Protein AF-A0A7C5K1G7-F1 (afdb_monomer_lite)

pLDDT: mean 82.49, std 16.45, range [36.28, 97.75]

Secondary structure (DSSP, 8-state):
-HHHHHHHHHHHHHHHTT--------SS--B-TT--BGGGT-EEEGGGTEEE-TTTS---SS--------PPPHHHHHHHHTTPEEEEEE-TTS-EEEEEE-TTS-EEEHHHHHTTSS-TTTTB-SSGGGEEEPSSSS---EEEGGGGGG----S-------TTS--SGGGEEEETTEEEETTTT-------S--

Structure (mmCIF, N/CA/C/O backbone):
data_AF-A0A7C5K1G7-F1
#
_entry.id   AF-A0A7C5K1G7-F1
#
loop_
_atom_site.group_PDB
_atom_site.id
_atom_site.type_symbol
_atom_site.label_atom_id
_atom_site.label_alt_id
_atom_site.label_comp_id
_atom_site.label_asym_id
_atom_site.label_entity_id
_atom_site.label_seq_id
_atom_site.pdbx_PDB_ins_code
_atom_site.Cartn_x
_atom_site.Cartn_y
_atom_site.Cartn_z
_atom_site.occupancy
_atom_site.B_iso_or_equiv
_atom_site.auth_seq_id
_atom_site.auth_comp_id
_atom_site.auth_asym_id
_atom_site.auth_atom_id
_atom_site.pdbx_PDB_model_num
ATOM 1 N N . MET A 1 1 ? 53.932 -70.025 -23.526 1.00 54.66 1 MET A N 1
ATOM 2 C CA . MET A 1 1 ? 53.389 -68.981 -24.437 1.00 54.66 1 MET A CA 1
ATOM 3 C C . MET A 1 1 ? 52.099 -68.294 -23.957 1.00 54.66 1 MET A C 1
ATOM 5 O O . MET A 1 1 ? 51.861 -67.172 -24.381 1.00 54.66 1 MET A O 1
ATOM 9 N N . ARG A 1 2 ? 51.263 -68.898 -23.088 1.00 58.00 2 ARG A N 1
ATOM 10 C CA . ARG A 1 2 ? 50.035 -68.245 -22.568 1.00 58.00 2 ARG A CA 1
ATOM 11 C C . ARG A 1 2 ? 50.294 -67.155 -21.508 1.00 58.00 2 ARG A C 1
ATOM 13 O O . ARG A 1 2 ? 49.617 -66.138 -21.531 1.00 58.00 2 ARG A O 1
ATOM 20 N N . MET A 1 3 ? 51.3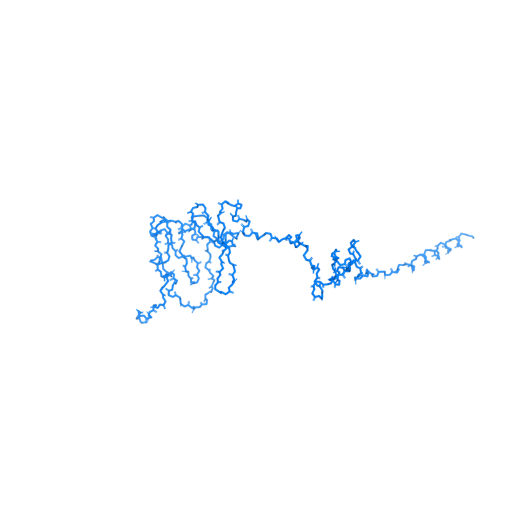26 -67.308 -20.672 1.00 57.72 3 MET A N 1
ATOM 21 C CA . MET A 1 3 ? 51.689 -66.328 -19.628 1.00 57.72 3 MET A CA 1
ATOM 22 C C . MET A 1 3 ? 52.230 -64.993 -20.188 1.00 57.72 3 MET A C 1
ATOM 24 O O . MET A 1 3 ? 51.926 -63.934 -19.656 1.00 57.72 3 MET A O 1
ATOM 28 N N . MET A 1 4 ? 52.967 -65.018 -21.309 1.00 59.84 4 MET A N 1
ATOM 29 C CA . MET A 1 4 ? 53.523 -63.808 -21.948 1.00 59.84 4 MET A CA 1
ATOM 30 C C . MET A 1 4 ? 52.441 -62.910 -22.565 1.00 59.84 4 MET A C 1
ATOM 32 O O . MET A 1 4 ? 52.570 -61.693 -22.536 1.00 59.84 4 MET A O 1
ATOM 36 N N . LYS A 1 5 ? 51.352 -63.499 -23.084 1.00 57.06 5 LYS A N 1
ATOM 37 C CA . LYS A 1 5 ? 50.211 -62.752 -23.643 1.00 57.06 5 LYS A CA 1
ATOM 38 C C . LYS A 1 5 ? 49.401 -62.039 -22.557 1.00 57.06 5 LYS A C 1
ATOM 40 O O . LYS A 1 5 ? 48.935 -60.934 -22.797 1.00 57.06 5 LYS A O 1
ATOM 45 N N . ALA A 1 6 ? 49.287 -62.639 -21.369 1.00 59.41 6 ALA A N 1
ATOM 46 C CA . ALA A 1 6 ? 48.657 -62.003 -20.213 1.00 59.41 6 ALA A CA 1
ATOM 47 C C . ALA A 1 6 ? 49.504 -60.837 -19.677 1.00 59.41 6 ALA A C 1
ATOM 49 O O . ALA A 1 6 ? 48.961 -59.783 -19.368 1.00 59.41 6 ALA A O 1
ATOM 50 N N . TYR A 1 7 ? 50.833 -60.987 -19.652 1.00 63.34 7 TYR A N 1
ATOM 51 C CA . TYR A 1 7 ? 51.743 -59.914 -19.244 1.00 63.34 7 TYR A CA 1
ATOM 52 C C . TYR A 1 7 ? 51.741 -58.742 -20.239 1.00 63.34 7 TYR A C 1
ATOM 54 O O . TYR A 1 7 ? 51.671 -57.588 -19.831 1.00 63.34 7 TYR A O 1
ATOM 62 N N . LEU A 1 8 ? 51.719 -59.028 -21.547 1.00 60.62 8 LEU A N 1
ATOM 63 C CA . LEU A 1 8 ? 51.625 -57.999 -22.587 1.00 60.62 8 LEU A CA 1
ATOM 64 C C . LEU A 1 8 ? 50.281 -57.246 -22.537 1.00 60.62 8 LEU A C 1
ATOM 66 O O . LEU A 1 8 ? 50.265 -56.030 -22.694 1.00 60.62 8 LEU A O 1
ATOM 70 N N . LEU A 1 9 ? 49.166 -57.940 -22.260 1.00 60.91 9 LEU A N 1
ATOM 71 C CA . LEU A 1 9 ? 47.861 -57.295 -22.055 1.00 60.91 9 LEU A CA 1
ATOM 72 C C . LEU A 1 9 ? 47.844 -56.410 -20.800 1.00 60.91 9 LEU A C 1
ATOM 74 O O . LEU A 1 9 ? 47.313 -55.305 -20.845 1.00 60.91 9 LEU A O 1
ATOM 78 N N . LEU A 1 10 ? 48.437 -56.866 -19.694 1.00 61.25 10 LEU A N 1
ATOM 79 C CA . LEU A 1 10 ? 48.479 -56.103 -18.443 1.00 61.25 10 LEU A CA 1
ATOM 80 C C . LEU A 1 10 ? 49.372 -54.856 -18.547 1.00 61.25 10 LEU A C 1
ATOM 82 O O . LEU A 1 10 ? 49.003 -53.809 -18.020 1.00 61.25 10 LEU A O 1
ATOM 86 N N . VAL A 1 11 ? 50.491 -54.925 -19.277 1.00 63.09 11 VAL A N 1
ATOM 87 C CA . VAL A 1 11 ? 51.354 -53.758 -19.542 1.00 63.09 11 VAL A CA 1
ATOM 88 C C . VAL A 1 11 ? 50.658 -52.739 -20.455 1.00 63.09 11 VAL A C 1
ATOM 90 O O . VAL A 1 11 ? 50.761 -51.540 -20.210 1.00 63.09 11 VAL A O 1
ATOM 93 N N . LEU A 1 12 ? 49.891 -53.186 -21.457 1.00 60.1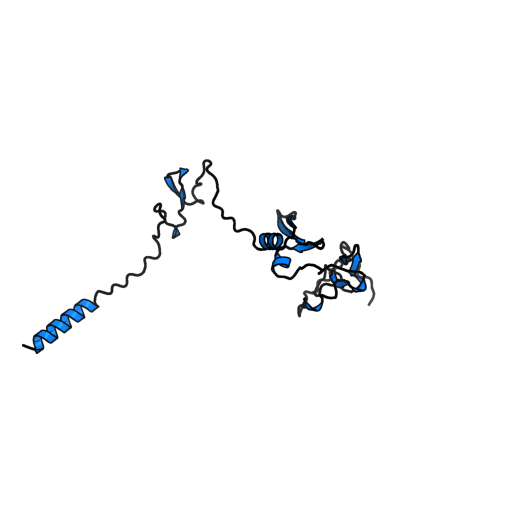6 12 LEU A N 1
ATOM 94 C CA . LEU A 1 12 ? 49.114 -52.291 -22.326 1.00 60.16 12 LEU A CA 1
ATOM 95 C C . LEU A 1 12 ? 47.955 -51.599 -21.585 1.00 60.16 12 LEU A C 1
ATOM 97 O O . LEU A 1 12 ? 47.689 -50.426 -21.835 1.00 60.16 12 LEU A O 1
ATOM 101 N N . ILE A 1 13 ? 47.306 -52.283 -20.637 1.00 60.44 13 ILE A N 1
ATOM 102 C CA . ILE A 1 13 ? 46.263 -51.686 -19.783 1.00 60.44 13 ILE A CA 1
ATOM 103 C C . ILE A 1 13 ? 46.879 -50.692 -18.780 1.00 60.44 13 ILE A C 1
ATOM 105 O O . ILE A 1 13 ? 46.312 -49.626 -18.549 1.00 60.44 13 ILE A O 1
ATOM 109 N N . ALA A 1 14 ? 48.065 -50.986 -18.234 1.00 58.56 14 ALA A N 1
ATOM 110 C CA . ALA A 1 14 ? 48.785 -50.072 -17.345 1.00 58.56 14 ALA A CA 1
ATOM 111 C C . ALA A 1 14 ? 49.299 -48.808 -18.067 1.00 58.56 14 ALA A C 1
ATOM 113 O O . ALA A 1 14 ? 49.260 -47.724 -17.488 1.00 58.56 14 ALA A O 1
ATOM 114 N N . LEU A 1 15 ? 49.709 -48.911 -19.341 1.00 57.44 15 LEU A N 1
ATOM 115 C CA . LEU A 1 15 ? 50.067 -47.745 -20.165 1.00 57.44 15 LEU A CA 1
ATOM 116 C C . LEU A 1 15 ? 48.851 -46.880 -20.547 1.00 57.44 15 LEU A C 1
ATOM 118 O O . LEU A 1 15 ? 49.001 -45.672 -20.708 1.00 57.44 15 LEU A O 1
ATOM 122 N N . ALA A 1 16 ? 47.651 -47.461 -20.649 1.00 56.12 16 ALA A N 1
ATOM 123 C CA . ALA A 1 16 ? 46.420 -46.719 -20.937 1.00 56.12 16 ALA A CA 1
ATOM 124 C C . ALA A 1 16 ? 45.858 -45.952 -19.719 1.00 56.12 16 ALA A C 1
ATOM 126 O O . ALA A 1 16 ? 45.068 -45.027 -19.892 1.00 56.12 16 ALA A O 1
ATOM 127 N N . LEU A 1 17 ? 46.274 -46.294 -18.492 1.00 54.94 17 LEU A N 1
ATOM 128 C CA . LEU A 1 17 ? 45.795 -45.666 -17.250 1.00 54.94 17 LEU A CA 1
ATOM 129 C C . LEU A 1 17 ? 46.588 -44.414 -16.822 1.00 54.94 17 LEU A C 1
ATOM 131 O O . LEU A 1 17 ? 46.191 -43.743 -15.873 1.00 54.94 17 LEU A O 1
ATOM 135 N N . LEU A 1 18 ? 47.673 -44.060 -17.523 1.00 55.06 18 LEU A N 1
ATOM 136 C CA . LEU A 1 18 ? 48.504 -42.881 -17.219 1.00 55.06 18 LEU A CA 1
ATOM 137 C C . LEU A 1 18 ? 48.163 -41.628 -18.051 1.00 55.06 18 LEU A C 1
ATOM 139 O O . LEU A 1 18 ? 48.825 -40.605 -17.901 1.00 55.06 18 LEU A O 1
ATOM 143 N N . ALA A 1 19 ? 47.134 -41.670 -18.905 1.00 55.91 19 ALA A N 1
ATOM 144 C CA . ALA A 1 19 ? 46.770 -40.554 -19.790 1.00 55.91 19 ALA A CA 1
ATOM 145 C C . ALA A 1 19 ? 45.555 -39.728 -19.323 1.00 55.91 19 ALA A C 1
ATOM 147 O O . ALA A 1 19 ? 45.061 -38.886 -20.072 1.00 55.91 19 ALA A O 1
ATOM 148 N N . SER A 1 20 ? 45.081 -39.910 -18.088 1.00 61.62 20 SER A N 1
ATOM 149 C CA . SER A 1 20 ? 44.064 -39.026 -17.503 1.00 61.62 20 SER A CA 1
ATOM 150 C C . SER A 1 20 ? 44.729 -37.773 -16.942 1.00 61.62 20 SER A C 1
ATOM 152 O O . SER A 1 20 ? 44.847 -37.591 -15.732 1.00 61.62 20 SER A O 1
ATOM 154 N N . GLY A 1 21 ? 45.203 -36.908 -17.840 1.00 59.66 21 GLY A N 1
ATOM 155 C CA . GLY A 1 21 ? 45.560 -35.548 -17.473 1.00 59.66 21 GLY A CA 1
ATOM 156 C C . GLY A 1 21 ? 44.327 -34.849 -16.907 1.00 59.66 21 GLY A C 1
ATOM 157 O O . GLY A 1 21 ? 43.311 -34.732 -17.594 1.00 59.66 21 GLY A O 1
ATOM 158 N N . CYS A 1 22 ? 44.414 -34.378 -15.662 1.00 50.00 22 CYS A N 1
ATOM 159 C CA . CYS A 1 22 ? 43.475 -33.408 -15.112 1.00 50.00 22 CYS A CA 1
ATOM 160 C C . CYS A 1 22 ? 43.567 -32.127 -15.949 1.00 50.00 22 CYS A C 1
ATOM 162 O O . CYS A 1 22 ? 44.343 -31.222 -15.646 1.00 50.00 22 CYS A O 1
ATOM 164 N N . THR A 1 23 ? 42.791 -32.048 -17.027 1.00 59.44 23 THR A N 1
ATOM 165 C CA . THR A 1 23 ? 42.489 -30.779 -17.680 1.00 59.44 23 THR A CA 1
ATOM 166 C C . THR A 1 23 ? 41.512 -30.063 -16.764 1.00 59.44 23 THR A C 1
ATOM 168 O O . THR A 1 23 ? 40.305 -30.288 -16.799 1.00 59.44 23 THR A O 1
ATOM 171 N N . ALA A 1 24 ? 42.053 -29.237 -15.868 1.00 58.56 24 ALA A N 1
ATOM 172 C CA . ALA A 1 24 ? 41.240 -28.232 -15.210 1.00 58.56 24 ALA A CA 1
ATOM 173 C C . ALA A 1 24 ? 40.523 -27.435 -16.315 1.00 58.56 24 ALA A C 1
ATOM 175 O O . ALA A 1 24 ? 41.184 -27.048 -17.288 1.00 58.56 24 ALA A O 1
ATOM 176 N N . PRO A 1 25 ? 39.202 -27.203 -16.225 1.00 61.34 25 PRO A N 1
ATOM 177 C CA . PRO A 1 25 ? 38.556 -26.275 -17.138 1.00 61.34 25 PRO A CA 1
ATOM 178 C C . PRO A 1 25 ? 39.297 -24.947 -16.998 1.00 61.34 25 PRO A C 1
ATOM 180 O O . PRO A 1 25 ? 39.456 -24.446 -15.885 1.00 61.34 25 PRO A O 1
ATOM 183 N N . ILE A 1 26 ? 39.820 -24.407 -18.099 1.00 60.41 26 ILE A N 1
ATOM 184 C CA . ILE A 1 26 ? 40.425 -23.077 -18.072 1.00 60.41 26 ILE A CA 1
ATOM 185 C C . ILE A 1 26 ? 39.299 -22.112 -17.688 1.00 60.41 26 ILE A C 1
ATOM 187 O O . ILE A 1 26 ? 38.378 -21.863 -18.466 1.00 60.41 26 ILE A O 1
ATOM 191 N N . ILE A 1 27 ? 39.320 -21.644 -16.439 1.00 58.25 27 ILE A N 1
ATOM 192 C CA . ILE A 1 27 ? 38.369 -20.660 -15.930 1.00 58.25 27 ILE A CA 1
ATOM 193 C C . ILE A 1 27 ? 38.807 -19.319 -16.514 1.00 58.25 27 ILE A C 1
ATOM 195 O O . ILE A 1 27 ? 39.758 -18.700 -16.044 1.00 58.25 27 ILE A O 1
ATOM 199 N N . GLY A 1 28 ? 38.137 -18.911 -17.589 1.00 63.59 28 GLY A N 1
ATOM 200 C CA . GLY A 1 28 ? 38.448 -17.696 -18.341 1.00 63.59 28 GLY A CA 1
ATOM 201 C C . GLY A 1 28 ? 38.828 -17.991 -19.792 1.00 63.59 28 GLY A C 1
ATOM 202 O O . GLY A 1 28 ? 39.292 -19.074 -20.124 1.00 63.59 28 GLY A O 1
ATOM 203 N N . GLY A 1 29 ? 38.588 -17.029 -20.683 1.00 77.25 29 GLY A N 1
ATOM 204 C CA . GLY A 1 29 ? 38.847 -17.184 -22.122 1.00 77.25 29 GLY A CA 1
ATOM 205 C C . GLY A 1 29 ? 37.608 -17.435 -22.985 1.00 77.25 29 GLY A C 1
ATOM 206 O O . GLY A 1 29 ? 37.741 -17.521 -24.202 1.00 77.25 29 GLY A O 1
ATOM 207 N N . GLN A 1 30 ? 36.413 -17.510 -22.388 1.00 85.19 30 GLN A N 1
ATOM 208 C CA . GLN A 1 30 ? 35.154 -17.543 -23.137 1.00 85.19 30 GLN A CA 1
ATOM 209 C C . GLN A 1 30 ? 35.012 -16.261 -23.961 1.00 85.19 30 GLN A C 1
ATOM 211 O O . GLN A 1 30 ? 35.126 -15.154 -23.422 1.00 85.19 30 GLN A O 1
ATOM 216 N N . LYS A 1 31 ? 34.793 -16.441 -25.262 1.00 89.50 31 LYS A N 1
ATOM 217 C CA . LYS A 1 31 ? 34.599 -15.369 -26.232 1.00 89.50 31 LYS A CA 1
ATOM 218 C C . LYS A 1 31 ? 33.170 -15.402 -26.765 1.00 89.50 31 LYS A C 1
ATOM 220 O O . LYS A 1 31 ? 32.614 -16.489 -26.904 1.00 89.50 31 LYS A O 1
ATOM 225 N N . ASP A 1 32 ? 32.596 -14.239 -27.048 1.00 85.81 32 ASP A N 1
ATOM 226 C CA . ASP A 1 32 ? 31.349 -14.142 -27.814 1.00 85.81 32 ASP A CA 1
ATOM 227 C C . ASP A 1 32 ? 31.580 -14.422 -29.317 1.00 85.81 32 ASP A C 1
ATOM 229 O O . ASP A 1 32 ? 32.700 -14.716 -29.746 1.00 85.81 32 ASP A O 1
ATOM 233 N N . GLU A 1 33 ? 30.519 -14.339 -30.128 1.00 91.25 33 GLU A N 1
ATOM 234 C CA . GLU A 1 33 ? 30.557 -14.556 -31.587 1.00 91.25 33 GLU A CA 1
ATOM 235 C C . GLU A 1 33 ? 31.516 -13.602 -32.320 1.00 91.25 33 GLU A C 1
ATOM 237 O O . GLU A 1 33 ? 32.039 -13.933 -33.384 1.00 91.25 33 GLU A O 1
ATOM 242 N N . HIS A 1 34 ? 31.797 -12.444 -31.724 1.00 88.12 34 HIS A N 1
ATOM 243 C CA . HIS A 1 34 ? 32.714 -11.437 -32.247 1.00 88.12 34 HIS A CA 1
ATOM 244 C C . HIS A 1 34 ? 34.140 -11.587 -31.690 1.00 88.12 34 HIS A C 1
ATOM 246 O O . HIS A 1 34 ? 35.029 -10.796 -32.012 1.00 88.12 34 HIS A O 1
ATOM 252 N N . GLY A 1 35 ? 34.393 -12.613 -30.871 1.00 89.62 35 GLY A N 1
ATOM 253 C CA . GLY A 1 35 ? 35.704 -12.896 -30.298 1.00 89.62 35 GLY A CA 1
ATOM 254 C C . GLY A 1 35 ? 36.027 -12.115 -29.017 1.00 89.62 35 GLY A C 1
ATOM 255 O O . GLY A 1 35 ? 37.182 -12.151 -28.573 1.00 89.62 35 GLY A O 1
ATOM 256 N N . CYS A 1 36 ? 35.055 -11.431 -28.409 1.00 92.62 36 CYS A N 1
ATOM 257 C CA . CYS A 1 36 ? 35.250 -10.601 -27.222 1.00 92.62 36 CYS A CA 1
ATOM 258 C C . CYS A 1 36 ? 35.201 -11.415 -25.930 1.00 92.62 36 CYS A C 1
ATOM 260 O O . CYS A 1 36 ? 34.316 -12.237 -25.721 1.00 92.62 36 CYS A O 1
ATOM 262 N N . LEU A 1 37 ? 36.159 -11.168 -25.033 1.00 89.06 37 LEU A N 1
ATOM 263 C CA . LEU A 1 37 ? 36.281 -11.875 -23.758 1.00 89.06 37 LEU A CA 1
ATOM 264 C C . LEU A 1 37 ? 35.208 -11.424 -22.755 1.00 89.06 37 LEU A C 1
ATOM 266 O O . LEU A 1 37 ? 35.400 -10.451 -22.020 1.00 89.06 37 LEU A O 1
ATOM 270 N N . ILE A 1 38 ? 34.117 -12.185 -22.674 1.00 83.50 38 ILE A N 1
ATOM 271 C CA . ILE A 1 38 ? 32.926 -11.857 -21.872 1.00 83.50 38 ILE A CA 1
ATOM 272 C C . ILE A 1 38 ? 33.282 -11.725 -20.384 1.00 83.50 38 ILE A C 1
ATOM 274 O O . ILE A 1 38 ? 32.929 -10.748 -19.729 1.00 83.50 38 ILE A O 1
ATOM 278 N N . ALA A 1 39 ? 34.062 -12.672 -19.851 1.00 83.44 39 ALA A N 1
ATOM 279 C CA . ALA A 1 39 ? 34.454 -12.688 -18.438 1.00 83.44 39 ALA A CA 1
ATOM 280 C C . ALA A 1 39 ? 35.373 -11.515 -18.036 1.00 83.44 39 ALA A C 1
ATOM 282 O O . ALA A 1 39 ? 35.464 -11.186 -16.857 1.00 83.44 39 ALA A O 1
ATOM 283 N N . ALA A 1 40 ? 36.044 -10.876 -19.000 1.00 82.94 40 ALA A N 1
ATOM 284 C CA . ALA A 1 40 ? 36.876 -9.693 -18.768 1.00 82.94 40 ALA A CA 1
ATOM 285 C C . ALA A 1 40 ? 36.097 -8.368 -18.946 1.00 82.94 40 ALA A C 1
ATOM 287 O O . ALA A 1 40 ? 36.658 -7.282 -18.757 1.00 82.94 40 ALA A O 1
ATOM 288 N N . GLY A 1 41 ? 34.798 -8.445 -19.263 1.00 84.56 41 GLY A N 1
ATOM 289 C CA . GLY A 1 41 ? 33.922 -7.290 -19.456 1.00 84.56 41 GLY A CA 1
ATOM 290 C C . GLY A 1 41 ? 34.076 -6.611 -20.818 1.00 84.56 41 GLY A C 1
ATOM 291 O O . GLY A 1 41 ? 33.752 -5.430 -20.932 1.00 84.56 41 GLY A O 1
ATOM 292 N N . TYR A 1 42 ? 34.603 -7.320 -21.823 1.00 89.12 42 TYR A N 1
ATOM 293 C CA . TYR A 1 42 ? 34.618 -6.835 -23.202 1.00 89.12 42 TYR A CA 1
ATOM 294 C C . TYR A 1 42 ? 33.278 -7.111 -23.884 1.00 89.12 42 TYR A C 1
ATOM 296 O O . TYR A 1 42 ? 32.768 -8.228 -23.807 1.00 89.12 42 TYR A O 1
ATOM 304 N N . SER A 1 43 ? 32.788 -6.120 -24.620 1.00 89.12 43 SER A N 1
ATOM 305 C CA . SER A 1 43 ? 31.616 -6.216 -25.489 1.00 89.12 43 SER A CA 1
ATOM 306 C C . SER A 1 43 ? 31.980 -5.746 -26.894 1.00 89.12 43 SER A C 1
ATOM 308 O O . SER A 1 43 ? 32.743 -4.785 -27.052 1.00 89.12 43 SER A O 1
ATOM 310 N N . TRP A 1 44 ? 31.444 -6.406 -27.921 1.00 90.62 44 TRP A N 1
ATOM 311 C CA . TRP A 1 44 ? 31.628 -5.971 -29.305 1.00 90.62 44 TRP A CA 1
ATOM 312 C C . TRP A 1 44 ? 31.010 -4.591 -29.538 1.00 90.62 44 TRP A C 1
ATOM 314 O O . TRP A 1 44 ? 29.855 -4.349 -29.188 1.00 90.62 44 TRP A O 1
ATOM 324 N N . CYS A 1 45 ? 31.782 -3.692 -30.145 1.00 90.44 45 CYS A N 1
ATOM 325 C CA . CYS A 1 45 ? 31.300 -2.399 -30.595 1.00 90.44 45 CYS A CA 1
ATOM 326 C C . CYS A 1 45 ? 31.322 -2.328 -32.117 1.00 90.44 45 CYS A C 1
ATOM 328 O O . CYS A 1 45 ? 32.392 -2.206 -32.718 1.00 90.44 45 CYS A O 1
ATOM 330 N N . ASP A 1 46 ? 30.139 -2.339 -32.728 1.00 85.56 46 ASP A N 1
ATOM 331 C CA . ASP A 1 46 ? 30.000 -2.334 -34.184 1.00 85.56 46 ASP A CA 1
ATOM 332 C C . ASP A 1 46 ? 30.511 -1.025 -34.807 1.00 85.56 46 ASP A C 1
ATOM 334 O O . ASP A 1 46 ? 31.279 -1.040 -35.764 1.00 85.56 46 ASP A O 1
ATOM 338 N N . ALA A 1 47 ? 30.229 0.117 -34.171 1.00 83.75 47 ALA A N 1
ATOM 339 C CA . ALA A 1 47 ? 30.679 1.429 -34.641 1.00 83.75 47 ALA A CA 1
ATOM 340 C C . ALA A 1 47 ? 32.212 1.562 -34.729 1.00 83.75 47 ALA A C 1
ATOM 342 O O . ALA A 1 47 ? 32.729 2.339 -35.528 1.00 83.75 47 ALA A O 1
ATOM 343 N N . LYS A 1 48 ? 32.950 0.814 -33.901 1.00 86.25 48 LYS A N 1
ATOM 344 C CA . LYS A 1 48 ? 34.419 0.867 -33.827 1.00 86.25 48 LYS A CA 1
ATOM 345 C C . LYS A 1 48 ? 35.089 -0.411 -34.332 1.00 86.25 48 LYS A C 1
ATOM 347 O O . LYS A 1 48 ? 36.317 -0.476 -34.310 1.00 86.25 48 LYS A O 1
ATOM 352 N N . GLN A 1 49 ? 34.299 -1.407 -34.743 1.00 90.38 49 GLN A N 1
ATOM 353 C CA . GLN A 1 49 ? 34.745 -2.736 -35.169 1.00 90.38 49 GLN A CA 1
ATOM 354 C C . GLN A 1 49 ? 35.788 -3.345 -34.213 1.00 90.38 49 GLN A C 1
ATOM 356 O O . GLN A 1 49 ? 36.806 -3.897 -34.637 1.00 90.38 49 GLN A O 1
ATOM 361 N N . LYS A 1 50 ? 35.568 -3.198 -32.899 1.00 92.25 50 LYS A N 1
ATOM 362 C CA . LYS A 1 50 ? 36.478 -3.717 -31.869 1.00 92.25 50 LYS A CA 1
ATOM 363 C C . LYS A 1 50 ? 35.749 -4.068 -30.576 1.00 92.25 50 LYS A C 1
ATOM 365 O O . LYS A 1 50 ? 34.731 -3.469 -30.235 1.00 92.25 50 LYS A O 1
ATOM 370 N N . CYS A 1 51 ? 36.323 -5.001 -29.825 1.00 93.38 51 CYS A N 1
ATOM 371 C CA . CYS A 1 51 ? 35.901 -5.298 -28.463 1.00 93.38 51 CYS A CA 1
ATOM 372 C C . CYS A 1 51 ? 36.319 -4.157 -27.532 1.00 93.38 51 CYS A C 1
ATOM 374 O O . CYS A 1 51 ? 37.510 -3.853 -27.428 1.00 93.38 51 CYS A O 1
ATOM 376 N N . ILE A 1 52 ? 35.363 -3.551 -26.836 1.00 91.50 52 ILE A N 1
ATOM 377 C CA . ILE A 1 52 ? 35.620 -2.466 -25.883 1.00 91.50 52 ILE A CA 1
ATOM 378 C C . ILE A 1 52 ? 35.090 -2.817 -24.499 1.00 91.50 52 ILE A C 1
ATOM 380 O O . ILE A 1 52 ? 34.212 -3.666 -24.354 1.00 91.50 52 ILE A O 1
ATOM 384 N N . ARG A 1 53 ? 35.579 -2.110 -23.484 1.00 89.56 53 ARG A N 1
ATOM 385 C CA . ARG A 1 53 ? 34.958 -2.073 -22.160 1.00 89.56 53 ARG A CA 1
ATOM 386 C C . ARG A 1 53 ? 34.227 -0.748 -22.054 1.00 89.56 53 ARG A C 1
ATOM 388 O O . ARG A 1 53 ? 34.854 0.301 -22.158 1.00 89.56 53 ARG A O 1
ATOM 395 N N . PHE A 1 54 ? 32.918 -0.793 -21.835 1.00 78.38 54 PHE A N 1
ATOM 396 C CA . PHE A 1 54 ? 32.058 0.398 -21.811 1.00 78.38 54 PHE A CA 1
ATOM 397 C C . PHE A 1 54 ? 32.498 1.462 -20.788 1.00 78.38 54 PHE A C 1
ATOM 399 O O . PHE A 1 54 ? 32.155 2.631 -20.929 1.00 78.38 54 PHE A O 1
ATOM 406 N N . PHE A 1 55 ? 33.249 1.060 -19.757 1.00 80.69 55 PHE A N 1
ATOM 407 C CA . PHE A 1 55 ? 33.781 1.947 -18.723 1.00 80.69 55 PHE A CA 1
ATOM 408 C C . PHE A 1 55 ? 35.187 2.497 -19.014 1.00 80.69 55 PHE A C 1
ATOM 410 O O . PHE A 1 55 ? 35.642 3.378 -18.292 1.00 80.69 55 PHE A O 1
ATOM 417 N N . GLU A 1 56 ? 35.878 1.995 -20.040 1.00 85.06 56 GLU A N 1
ATOM 418 C CA . GLU A 1 56 ? 37.156 2.546 -20.524 1.00 85.06 56 GLU A CA 1
ATOM 419 C C . GLU A 1 56 ? 36.952 3.365 -21.804 1.00 85.06 56 GLU A C 1
ATOM 421 O O . GLU A 1 56 ? 37.590 4.398 -21.994 1.00 85.06 56 GLU A O 1
ATOM 426 N N . GLU A 1 57 ? 36.042 2.925 -22.678 1.00 83.94 57 GLU A N 1
ATOM 427 C CA . GLU A 1 57 ? 35.747 3.571 -23.951 1.00 83.94 57 GLU A CA 1
ATOM 428 C C . GLU A 1 57 ? 34.257 3.438 -24.296 1.00 83.94 57 GLU A C 1
ATOM 430 O O . GLU A 1 57 ? 33.660 2.371 -24.157 1.00 83.94 57 GLU A O 1
ATOM 435 N N . ASN A 1 58 ? 33.650 4.525 -24.775 1.00 84.44 58 ASN A N 1
ATOM 436 C CA . ASN A 1 58 ? 32.236 4.549 -25.143 1.00 84.44 58 ASN A CA 1
ATOM 437 C C . ASN A 1 58 ? 32.029 4.055 -26.590 1.00 84.44 58 ASN A C 1
ATOM 439 O O . ASN A 1 58 ? 32.793 4.423 -27.483 1.00 84.44 58 ASN A O 1
ATOM 443 N N . CYS A 1 59 ? 30.989 3.253 -26.848 1.00 78.44 59 CYS A N 1
ATOM 444 C CA . CYS A 1 59 ? 30.686 2.694 -28.180 1.00 78.44 59 CYS A CA 1
ATOM 445 C C . CYS A 1 59 ? 29.935 3.673 -29.105 1.00 78.44 59 CYS A C 1
ATOM 447 O O . CYS A 1 59 ? 29.389 3.288 -30.135 1.00 78.44 59 CYS A O 1
ATOM 449 N N . THR A 1 60 ? 29.854 4.951 -28.750 1.00 78.44 60 THR A N 1
ATOM 450 C CA . THR A 1 60 ? 29.037 5.920 -29.482 1.00 78.44 60 THR A CA 1
ATOM 451 C C . THR A 1 60 ? 29.875 6.859 -30.334 1.00 78.44 60 THR A C 1
ATOM 453 O O . THR A 1 60 ? 30.736 7.552 -29.803 1.00 78.44 60 THR A O 1
ATOM 456 N N . GLU A 1 61 ? 29.485 7.002 -31.599 1.00 63.31 61 GLU A N 1
ATOM 457 C CA . GLU A 1 61 ? 28.922 8.276 -32.064 1.00 63.31 61 GLU A CA 1
ATOM 458 C C . GLU A 1 61 ? 27.546 7.979 -32.687 1.00 63.31 61 GLU A C 1
ATOM 460 O O . GLU A 1 61 ? 27.429 7.695 -33.868 1.00 63.31 61 GLU A O 1
ATOM 465 N N . ASN A 1 62 ? 26.506 7.935 -31.845 1.00 62.91 62 ASN A N 1
ATOM 466 C CA . ASN A 1 62 ? 25.100 7.691 -32.206 1.00 62.91 62 ASN A CA 1
ATOM 467 C C . ASN A 1 62 ? 24.793 6.472 -33.104 1.00 62.91 62 ASN A C 1
ATOM 469 O O . ASN A 1 62 ? 24.525 6.590 -34.296 1.00 62.91 62 ASN A O 1
ATOM 473 N N . ALA A 1 63 ? 24.624 5.314 -32.469 1.00 47.94 63 ALA A N 1
ATOM 474 C CA . ALA A 1 63 ? 23.659 4.317 -32.919 1.00 47.94 63 ALA A CA 1
ATOM 475 C C . ALA A 1 63 ? 23.027 3.668 -31.684 1.00 47.94 63 ALA A C 1
ATOM 477 O O . ALA A 1 63 ? 23.678 2.942 -30.941 1.00 47.94 63 ALA A O 1
ATOM 478 N N . SER A 1 64 ? 21.770 4.051 -31.456 1.00 43.44 64 SER A N 1
ATOM 479 C CA . SER A 1 64 ? 20.739 3.421 -30.635 1.00 43.44 64 SER A CA 1
ATOM 480 C C . SER A 1 64 ? 21.188 2.410 -29.584 1.00 43.44 64 SER A C 1
ATOM 482 O O . SER A 1 64 ? 21.389 1.226 -29.851 1.00 43.44 64 SER A O 1
ATOM 484 N N . ALA A 1 65 ? 21.129 2.864 -28.334 1.00 48.81 65 ALA A N 1
ATOM 485 C CA . ALA A 1 65 ? 20.726 2.016 -27.228 1.00 48.81 65 ALA A CA 1
ATOM 486 C C . ALA A 1 65 ? 19.339 1.419 -27.540 1.00 48.81 65 ALA A C 1
ATOM 488 O O . ALA A 1 65 ? 18.297 1.982 -27.218 1.00 48.81 65 ALA A O 1
ATOM 489 N N . THR A 1 66 ? 19.305 0.283 -28.225 1.00 48.62 66 THR A N 1
ATOM 490 C CA . THR A 1 66 ? 18.105 -0.553 -28.319 1.00 48.62 66 THR A CA 1
ATOM 491 C C . THR A 1 66 ? 18.514 -1.994 -28.098 1.00 48.62 66 THR A C 1
ATOM 493 O O . THR A 1 66 ? 18.424 -2.842 -28.971 1.00 48.62 66 THR A O 1
ATOM 496 N N . ASN A 1 67 ? 19.034 -2.230 -26.898 1.00 51.19 67 ASN A N 1
ATOM 497 C CA . ASN A 1 67 ? 18.909 -3.499 -26.192 1.00 51.19 67 ASN A CA 1
ATOM 498 C C . ASN A 1 67 ? 19.187 -3.295 -24.698 1.00 51.19 67 ASN A C 1
ATOM 500 O O . ASN A 1 67 ? 19.897 -4.057 -24.053 1.00 51.19 67 ASN A O 1
ATOM 504 N N . THR A 1 68 ? 18.564 -2.278 -24.105 1.00 47.88 68 THR A N 1
ATOM 505 C CA . THR A 1 68 ? 18.014 -2.508 -22.776 1.00 47.88 68 THR A CA 1
ATOM 506 C C . THR A 1 68 ? 16.667 -3.175 -23.013 1.00 47.88 68 THR A C 1
ATOM 508 O O . THR A 1 68 ? 15.643 -2.519 -23.189 1.00 47.88 68 THR A O 1
ATOM 511 N N . ALA A 1 69 ? 16.639 -4.508 -22.976 1.00 49.16 69 ALA A N 1
ATOM 512 C CA . ALA A 1 69 ? 15.495 -5.165 -22.362 1.00 49.16 69 ALA A CA 1
ATOM 513 C C . ALA A 1 69 ? 15.484 -4.678 -20.904 1.00 49.16 69 ALA A C 1
ATOM 515 O O . ALA A 1 69 ? 15.999 -5.331 -20.000 1.00 49.16 69 ALA A O 1
ATOM 516 N N . GLN A 1 70 ? 15.034 -3.439 -20.702 1.00 59.44 70 GLN A N 1
ATOM 517 C CA . GLN A 1 70 ? 14.838 -2.849 -19.399 1.00 59.44 70 GLN A CA 1
ATOM 518 C C . GLN A 1 70 ? 13.713 -3.692 -18.829 1.00 59.44 70 GLN A C 1
ATOM 520 O O . GLN A 1 70 ? 12.571 -3.568 -19.273 1.00 59.44 70 GLN A O 1
ATOM 525 N N . MET A 1 71 ? 14.077 -4.671 -17.992 1.00 74.81 71 MET A N 1
ATOM 526 C CA . MET A 1 71 ? 13.115 -5.592 -17.404 1.00 74.81 71 MET A CA 1
ATOM 527 C C . MET A 1 71 ? 11.975 -4.745 -16.864 1.00 74.81 71 MET A C 1
ATOM 529 O O . MET A 1 71 ? 12.196 -3.862 -16.032 1.00 74.81 71 MET A O 1
ATOM 533 N N . ALA A 1 72 ? 10.781 -4.954 -17.416 1.00 86.81 72 ALA A N 1
ATOM 534 C CA . ALA A 1 72 ? 9.624 -4.195 -17.001 1.00 86.81 72 ALA A CA 1
ATOM 535 C C . ALA A 1 72 ? 9.451 -4.403 -15.495 1.00 86.81 72 ALA A C 1
ATOM 537 O O . ALA A 1 72 ? 9.563 -5.530 -15.006 1.00 86.81 72 ALA A O 1
ATOM 538 N N . ASN A 1 73 ? 9.214 -3.318 -14.759 1.00 92.44 73 ASN A N 1
ATOM 539 C CA . ASN A 1 73 ? 9.013 -3.409 -13.322 1.00 92.44 73 ASN A CA 1
ATOM 540 C C . ASN A 1 73 ? 7.828 -4.361 -13.056 1.00 92.44 73 ASN A C 1
ATOM 542 O O . ASN A 1 73 ? 6.718 -4.102 -13.535 1.00 92.44 73 ASN A O 1
ATOM 546 N N . PRO A 1 74 ? 8.035 -5.472 -12.326 1.00 96.06 74 PRO A N 1
ATOM 547 C CA . PRO A 1 74 ? 7.002 -6.484 -12.150 1.00 96.06 74 PRO A CA 1
ATOM 548 C C . PRO A 1 74 ? 5.777 -5.940 -11.408 1.00 96.06 74 PRO A C 1
ATOM 550 O O . PRO A 1 74 ? 4.661 -6.342 -11.729 1.00 96.06 74 PRO A O 1
ATOM 553 N N . ALA A 1 75 ? 5.951 -5.002 -10.473 1.00 97.06 75 ALA A N 1
ATOM 554 C CA . ALA A 1 75 ? 4.844 -4.366 -9.764 1.00 97.06 75 ALA A CA 1
ATOM 555 C C . ALA A 1 75 ? 4.034 -3.442 -10.688 1.00 97.06 75 ALA A C 1
ATOM 557 O O . ALA A 1 75 ? 2.801 -3.500 -10.702 1.00 97.06 75 ALA A O 1
ATOM 558 N N . SER A 1 76 ? 4.722 -2.686 -11.544 1.00 96.88 76 SER A N 1
ATOM 559 C CA . SER A 1 76 ? 4.098 -1.854 -12.576 1.00 96.88 76 SER A CA 1
ATOM 560 C C . SER A 1 76 ? 3.280 -2.690 -13.563 1.00 96.88 76 SER A C 1
ATOM 562 O O . SER A 1 76 ? 2.107 -2.405 -13.812 1.00 96.88 76 SER A O 1
ATOM 564 N N . VAL A 1 77 ? 3.868 -3.770 -14.089 1.00 96.50 77 VAL A N 1
ATOM 565 C CA . VAL A 1 77 ? 3.186 -4.703 -15.004 1.00 96.50 77 VAL A CA 1
ATOM 566 C C . VAL A 1 77 ? 1.996 -5.362 -14.315 1.00 96.50 77 VAL A C 1
ATOM 568 O O . VAL A 1 77 ? 0.925 -5.488 -14.908 1.00 96.50 77 VAL A O 1
ATOM 571 N N . TYR A 1 78 ? 2.154 -5.757 -13.052 1.00 97.12 78 TYR A N 1
ATOM 572 C CA . TYR A 1 78 ? 1.076 -6.350 -12.274 1.00 97.12 78 TYR A CA 1
ATOM 573 C C . TYR A 1 78 ? -0.105 -5.388 -12.095 1.00 97.12 78 TYR A C 1
ATOM 575 O O . TYR A 1 78 ? -1.245 -5.800 -12.312 1.00 97.12 78 TYR A O 1
ATOM 583 N N . CYS A 1 79 ? 0.148 -4.111 -11.786 1.00 97.38 79 CYS A N 1
ATOM 584 C CA . CYS A 1 79 ? -0.892 -3.081 -11.706 1.00 97.38 79 CYS A CA 1
ATOM 585 C C . CYS A 1 79 ? -1.725 -3.011 -12.997 1.00 97.38 79 CYS A C 1
ATOM 587 O O . CYS A 1 79 ? -2.954 -3.134 -12.961 1.00 97.38 79 CYS A O 1
ATOM 589 N N . LEU A 1 80 ? -1.049 -2.892 -14.144 1.00 96.50 80 LEU A N 1
ATOM 590 C CA . LEU A 1 80 ? -1.693 -2.791 -15.456 1.00 96.50 80 LEU A CA 1
ATOM 591 C C . LEU A 1 80 ? -2.468 -4.069 -15.813 1.00 96.50 80 LEU A C 1
ATOM 593 O O . LEU A 1 80 ? -3.619 -3.996 -16.241 1.00 96.50 80 LEU A O 1
ATOM 597 N N . ASN A 1 81 ? -1.891 -5.248 -15.561 1.00 96.81 81 ASN A N 1
ATOM 598 C CA . ASN A 1 81 ? -2.536 -6.538 -15.832 1.00 96.81 81 ASN A CA 1
ATOM 599 C C . ASN A 1 81 ? -3.791 -6.776 -14.983 1.00 96.81 81 ASN A C 1
ATOM 601 O O . ASN A 1 81 ? -4.691 -7.510 -15.395 1.00 96.81 81 ASN A O 1
ATOM 605 N N . LYS A 1 82 ? -3.877 -6.167 -13.796 1.00 96.88 82 LYS A N 1
ATOM 606 C CA . LYS A 1 82 ? -5.091 -6.189 -12.966 1.00 96.88 82 LYS A CA 1
ATOM 607 C C . LYS A 1 82 ? -6.119 -5.129 -13.376 1.00 96.88 82 LYS A C 1
ATOM 609 O O . LYS A 1 82 ? -7.200 -5.070 -12.792 1.00 96.88 82 LYS A O 1
ATOM 614 N N . GLY A 1 83 ? -5.834 -4.347 -14.416 1.00 95.38 83 GLY A N 1
ATOM 615 C CA . GLY A 1 83 ? -6.703 -3.283 -14.907 1.00 95.38 83 GLY A CA 1
ATOM 616 C C . GLY A 1 83 ? -6.683 -2.035 -14.027 1.00 95.38 83 GLY A C 1
ATOM 617 O O . GLY A 1 83 ? -7.654 -1.281 -14.045 1.00 95.38 83 GLY A O 1
ATOM 618 N N . GLY A 1 84 ? -5.621 -1.849 -13.238 1.00 96.00 84 GLY A N 1
ATOM 619 C CA . GLY A 1 84 ? -5.347 -0.606 -12.528 1.00 96.00 84 GLY A CA 1
ATOM 620 C C . GLY A 1 84 ? -4.647 0.417 -13.424 1.00 96.00 84 GLY A C 1
ATOM 621 O O . GLY A 1 84 ? -4.119 0.094 -14.488 1.00 96.00 84 GLY A O 1
ATOM 622 N N . THR A 1 85 ? -4.629 1.668 -12.976 1.00 97.56 85 THR A N 1
ATOM 623 C CA . THR A 1 85 ? -3.889 2.763 -13.612 1.00 97.56 85 THR A CA 1
ATOM 624 C C . THR A 1 85 ? -2.609 3.025 -12.834 1.00 97.56 85 THR A C 1
ATOM 626 O O . THR A 1 85 ? -2.661 3.327 -11.642 1.00 97.56 85 THR A O 1
ATOM 629 N N . LEU A 1 86 ? -1.462 2.929 -13.503 1.00 96.88 86 LEU A N 1
ATOM 630 C CA . LEU A 1 86 ? -0.158 3.195 -12.906 1.00 96.88 86 LEU A CA 1
ATOM 631 C C . LEU A 1 86 ? 0.238 4.666 -13.078 1.00 96.88 86 LEU A C 1
ATOM 633 O O . LEU A 1 86 ? 0.170 5.209 -14.181 1.00 96.88 86 LEU A O 1
ATOM 637 N N . LYS A 1 87 ? 0.726 5.284 -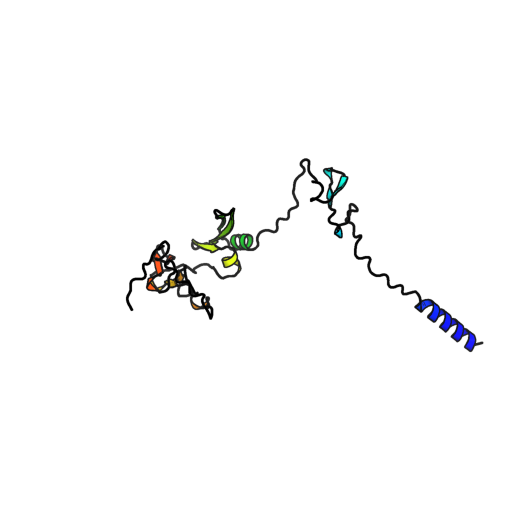12.004 1.00 97.31 87 LYS A N 1
ATOM 638 C CA . LYS A 1 87 ? 1.380 6.594 -12.018 1.00 97.31 87 LYS A CA 1
ATOM 639 C C . LYS A 1 87 ? 2.715 6.502 -11.289 1.00 97.31 87 LYS A C 1
ATOM 641 O O . LYS A 1 87 ? 2.746 6.124 -10.126 1.00 97.31 87 LYS A O 1
ATOM 646 N N . ILE A 1 88 ? 3.799 6.903 -11.942 1.00 95.75 88 ILE A N 1
ATOM 647 C CA . ILE A 1 88 ? 5.094 7.063 -11.275 1.00 95.75 88 ILE A CA 1
ATOM 648 C C . ILE A 1 88 ? 5.133 8.443 -10.619 1.00 95.75 88 ILE A C 1
ATOM 650 O O . ILE A 1 88 ? 4.847 9.454 -11.265 1.00 95.75 88 ILE A O 1
ATOM 654 N N . VAL A 1 89 ? 5.440 8.478 -9.327 1.00 93.06 89 VAL A N 1
ATOM 655 C CA . VAL A 1 89 ? 5.585 9.699 -8.533 1.00 93.06 89 VAL A CA 1
ATOM 656 C C . VAL A 1 89 ? 7.055 9.862 -8.180 1.00 93.06 89 VAL A C 1
ATOM 658 O O . VAL A 1 89 ? 7.666 8.926 -7.679 1.00 93.06 89 VAL A O 1
ATOM 661 N N . THR A 1 90 ? 7.606 11.046 -8.435 1.00 92.06 90 THR A N 1
ATOM 662 C CA . THR A 1 90 ? 8.976 11.406 -8.055 1.00 92.06 90 THR A CA 1
ATOM 663 C C . THR A 1 90 ? 8.929 12.277 -6.799 1.00 92.06 90 THR A C 1
ATOM 665 O O . THR A 1 90 ? 8.213 13.281 -6.790 1.00 92.06 90 THR A O 1
ATOM 668 N N . ALA A 1 91 ? 9.650 11.894 -5.748 1.00 88.81 91 ALA A N 1
ATOM 669 C CA . ALA A 1 91 ? 9.800 12.680 -4.526 1.00 88.81 91 ALA A CA 1
ATOM 670 C C . ALA A 1 91 ? 10.867 13.783 -4.683 1.00 88.81 91 ALA A C 1
ATOM 672 O O . ALA A 1 91 ? 11.576 13.846 -5.687 1.00 88.81 91 ALA A O 1
ATOM 673 N N . GLU A 1 92 ? 10.983 14.669 -3.689 1.00 92.25 92 GLU A N 1
ATOM 674 C CA . GLU A 1 92 ? 11.933 15.797 -3.709 1.00 92.25 92 GLU A CA 1
ATOM 675 C C . GLU A 1 92 ? 13.402 15.354 -3.777 1.00 92.25 92 GLU A C 1
ATOM 677 O O . GLU A 1 92 ? 14.227 16.041 -4.373 1.00 92.25 92 GLU A O 1
ATOM 682 N N . ASP A 1 93 ? 13.722 14.186 -3.216 1.00 91.31 93 ASP A N 1
ATOM 683 C CA . ASP A 1 93 ? 15.054 13.571 -3.268 1.00 91.31 93 ASP A CA 1
ATOM 684 C C . ASP A 1 93 ? 15.347 12.856 -4.604 1.00 91.31 93 ASP A C 1
ATOM 686 O O . ASP A 1 93 ? 16.409 12.257 -4.775 1.00 91.31 93 ASP A O 1
ATOM 690 N N . GLY A 1 94 ? 14.412 12.915 -5.560 1.00 90.31 94 GLY A N 1
ATOM 691 C CA . GLY A 1 94 ? 14.509 12.260 -6.862 1.00 90.31 94 GLY A CA 1
ATOM 692 C C . GLY A 1 94 ? 14.142 10.774 -6.855 1.00 90.31 94 GLY A C 1
ATOM 693 O O . GLY A 1 94 ? 14.133 10.160 -7.925 1.00 90.31 94 GLY A O 1
ATOM 694 N N . SER A 1 95 ? 13.812 10.185 -5.699 1.00 88.88 95 SER A N 1
ATOM 695 C CA . SER A 1 95 ? 13.322 8.806 -5.637 1.00 88.88 95 SER A CA 1
ATOM 696 C C . SER A 1 95 ? 11.981 8.672 -6.364 1.00 88.88 95 SER A C 1
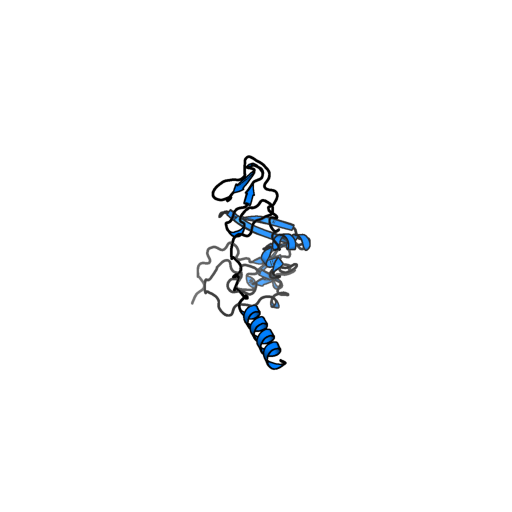ATOM 698 O O . SER A 1 95 ? 11.158 9.588 -6.366 1.00 88.88 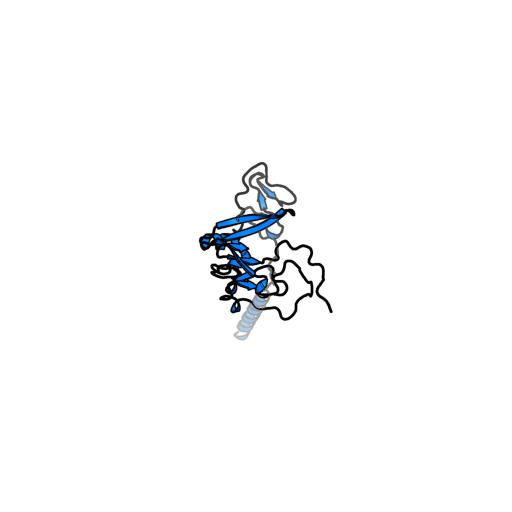95 SER A O 1
ATOM 700 N N . GLN A 1 96 ? 11.769 7.534 -7.028 1.00 92.88 96 GLN A N 1
ATOM 701 C CA . GLN A 1 96 ? 10.546 7.254 -7.776 1.00 92.88 96 GLN A CA 1
ATOM 702 C C . GLN A 1 96 ? 9.787 6.089 -7.151 1.00 92.88 96 GLN A C 1
ATOM 704 O O . GLN A 1 96 ? 10.353 5.015 -6.951 1.00 92.88 96 GLN A O 1
ATOM 709 N N . SER A 1 97 ? 8.492 6.290 -6.924 1.00 93.69 97 SER A N 1
ATOM 710 C CA . SER A 1 97 ? 7.573 5.264 -6.431 1.00 93.69 97 SER A CA 1
ATOM 711 C C . SER A 1 97 ? 6.407 5.098 -7.397 1.00 93.69 97 SER A C 1
ATOM 713 O O . SER A 1 97 ? 5.83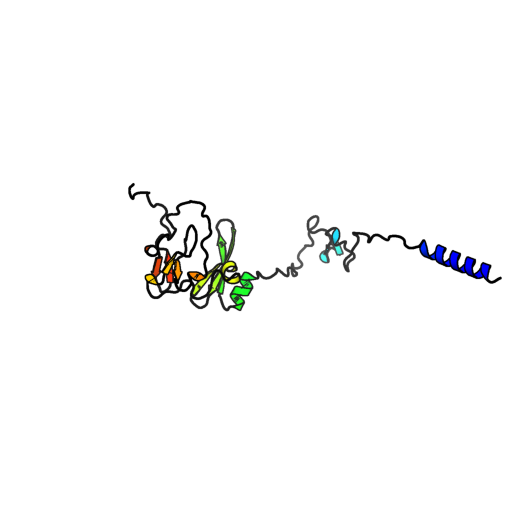3 6.080 -7.877 1.00 93.69 97 SER A O 1
ATOM 715 N N . GLY A 1 98 ? 6.040 3.854 -7.693 1.00 96.06 98 GLY A N 1
ATOM 716 C CA . GLY A 1 98 ? 4.868 3.550 -8.504 1.00 96.06 98 GLY A CA 1
ATOM 717 C C . GLY A 1 98 ? 3.600 3.505 -7.659 1.00 96.06 98 GLY A C 1
ATOM 718 O O . GLY A 1 98 ? 3.517 2.794 -6.662 1.00 96.06 98 GLY A O 1
ATOM 719 N N . ILE A 1 99 ? 2.587 4.253 -8.078 1.00 97.25 99 ILE A N 1
ATOM 720 C CA . ILE A 1 99 ? 1.266 4.286 -7.459 1.00 97.25 99 ILE A CA 1
ATOM 721 C C . ILE A 1 99 ? 0.265 3.623 -8.399 1.00 97.25 99 ILE A C 1
ATOM 723 O O . ILE A 1 99 ? 0.068 4.068 -9.531 1.00 97.25 99 ILE A O 1
ATOM 727 N N . CYS A 1 100 ? -0.388 2.571 -7.919 1.00 97.12 100 CYS A N 1
ATOM 728 C CA . CYS A 1 100 ? -1.439 1.858 -8.627 1.00 97.12 100 CYS A CA 1
ATOM 729 C C . CYS A 1 100 ? -2.819 2.315 -8.141 1.00 97.12 100 CYS A C 1
ATOM 731 O O . CYS A 1 100 ? -3.157 2.157 -6.968 1.00 97.12 100 CYS A O 1
ATOM 733 N N . THR A 1 101 ? -3.633 2.862 -9.042 1.00 95.94 101 THR A N 1
ATOM 734 C CA . THR A 1 101 ? -5.042 3.188 -8.780 1.00 95.94 101 THR A CA 1
ATOM 735 C C . THR A 1 101 ? -5.925 2.063 -9.309 1.00 95.94 101 THR A C 1
ATOM 737 O O . THR A 1 101 ? -5.957 1.815 -10.514 1.00 95.94 101 THR A O 1
ATOM 740 N N . LEU A 1 102 ? -6.616 1.366 -8.413 1.00 95.00 102 LEU A N 1
ATOM 741 C CA . LEU A 1 102 ? -7.493 0.236 -8.716 1.00 95.00 102 LEU A CA 1
ATOM 742 C C . LEU A 1 102 ? -8.887 0.710 -9.162 1.00 95.00 102 LEU A C 1
ATOM 744 O O . LEU A 1 102 ? -9.209 1.899 -9.091 1.00 95.00 102 LEU A O 1
ATOM 748 N N . LYS A 1 103 ? -9.730 -0.215 -9.633 1.00 92.50 103 LYS A N 1
ATOM 749 C CA . LYS A 1 103 ? -11.024 0.115 -10.265 1.00 92.50 103 LYS A CA 1
ATOM 750 C C . LYS A 1 103 ? -12.030 0.760 -9.317 1.00 92.50 103 LYS A C 1
ATOM 752 O O . LYS A 1 103 ? -12.850 1.563 -9.746 1.00 92.50 103 LYS A O 1
ATOM 757 N N . ASP A 1 104 ? -11.960 0.410 -8.040 1.00 88.44 104 ASP A N 1
ATOM 758 C CA . ASP A 1 104 ? -12.776 0.986 -6.971 1.00 88.44 104 ASP A CA 1
ATOM 759 C C . ASP A 1 104 ? -12.236 2.340 -6.466 1.00 88.44 104 ASP A C 1
ATOM 761 O O . ASP A 1 104 ? -12.755 2.892 -5.498 1.00 88.44 104 ASP A O 1
ATOM 765 N N . GLY A 1 105 ? -11.172 2.868 -7.086 1.00 87.62 105 GLY A N 1
ATOM 766 C CA . GLY A 1 105 ? -10.479 4.075 -6.638 1.00 87.62 105 GLY A CA 1
ATOM 767 C C . GLY A 1 105 ? -9.516 3.834 -5.471 1.00 87.62 105 GLY A C 1
ATOM 768 O O . GLY A 1 105 ? -8.976 4.791 -4.907 1.00 87.62 105 GLY A O 1
ATOM 769 N N . THR A 1 106 ? -9.267 2.582 -5.077 1.00 90.38 106 THR A N 1
ATOM 770 C CA . THR A 1 106 ? -8.212 2.267 -4.113 1.00 90.38 106 THR A CA 1
ATOM 771 C C . THR A 1 106 ? -6.854 2.661 -4.692 1.00 90.38 106 THR A C 1
ATOM 773 O O . THR A 1 106 ? -6.484 2.240 -5.779 1.00 90.38 106 THR A O 1
ATOM 776 N N . ILE A 1 107 ? -6.107 3.482 -3.957 1.00 92.56 107 ILE A N 1
ATOM 777 C CA . ILE A 1 107 ? -4.754 3.907 -4.313 1.00 92.56 107 ILE A CA 1
ATOM 778 C C . ILE A 1 107 ? -3.788 3.070 -3.479 1.00 92.56 107 ILE A C 1
ATOM 780 O O . ILE A 1 107 ? -3.870 3.097 -2.252 1.00 92.56 107 ILE A O 1
ATOM 784 N N . CYS A 1 108 ? -2.907 2.335 -4.148 1.00 94.88 108 CYS A N 1
ATOM 785 C CA . CYS A 1 108 ? -1.896 1.475 -3.550 1.00 94.88 108 CYS A CA 1
ATOM 786 C C . CYS A 1 108 ? -0.500 1.891 -4.011 1.00 94.88 108 CYS A C 1
ATOM 788 O O . CYS A 1 108 ? -0.314 2.247 -5.173 1.00 94.88 108 CYS A O 1
ATOM 790 N N . ASP A 1 109 ? 0.500 1.735 -3.146 1.00 95.50 109 ASP A N 1
ATOM 791 C CA . ASP A 1 109 ? 1.863 1.502 -3.627 1.00 95.50 109 ASP A CA 1
ATOM 792 C C . ASP A 1 109 ? 1.878 0.231 -4.501 1.00 95.50 109 ASP A C 1
ATOM 794 O O . ASP A 1 109 ? 1.239 -0.775 -4.165 1.00 95.50 109 ASP A O 1
ATOM 798 N N . GLU A 1 110 ? 2.551 0.276 -5.652 1.00 97.19 110 GLU A N 1
ATOM 799 C CA . GLU A 1 110 ? 2.512 -0.821 -6.626 1.00 97.19 110 GLU A CA 1
ATOM 800 C C . GLU A 1 110 ? 3.079 -2.131 -6.060 1.00 97.19 110 GLU A C 1
ATOM 802 O O . GLU A 1 110 ? 2.561 -3.213 -6.356 1.00 97.19 110 GLU A O 1
ATOM 807 N N . TRP A 1 111 ? 4.099 -2.052 -5.202 1.00 96.50 111 TRP A N 1
ATOM 808 C CA . TRP A 1 111 ? 4.714 -3.225 -4.596 1.00 96.50 111 TRP A CA 1
ATOM 809 C C . TRP A 1 111 ? 3.847 -3.786 -3.475 1.00 96.50 111 TRP A C 1
ATOM 811 O O . TRP A 1 111 ? 3.715 -5.007 -3.362 1.00 96.50 111 TRP A O 1
ATOM 821 N N . ALA A 1 112 ? 3.201 -2.923 -2.688 1.00 95.56 112 ALA A N 1
ATOM 822 C CA . ALA A 1 112 ? 2.191 -3.345 -1.720 1.00 95.56 112 ALA A CA 1
ATOM 823 C C . ALA A 1 112 ? 1.017 -4.067 -2.407 1.00 95.56 112 ALA A C 1
ATOM 825 O O . ALA A 1 112 ? 0.530 -5.079 -1.897 1.00 95.56 112 ALA A O 1
ATOM 826 N N . PHE A 1 113 ? 0.586 -3.603 -3.587 1.00 96.88 113 PHE A N 1
ATOM 827 C CA . PHE A 1 113 ? -0.443 -4.291 -4.373 1.00 96.88 113 PHE A CA 1
ATOM 828 C C . PHE A 1 113 ? 0.044 -5.645 -4.906 1.00 96.88 113 PHE A C 1
ATOM 830 O O . PHE A 1 113 ? -0.662 -6.647 -4.774 1.00 96.88 113 PHE A O 1
ATOM 837 N N . LEU A 1 114 ? 1.268 -5.706 -5.442 1.00 96.94 114 LEU A N 1
ATOM 838 C CA . LEU A 1 114 ? 1.881 -6.956 -5.906 1.00 96.94 114 LEU A CA 1
ATOM 839 C C . LEU A 1 114 ? 1.983 -8.004 -4.784 1.00 96.94 114 LEU A C 1
ATOM 841 O O . LEU A 1 114 ? 1.700 -9.179 -5.016 1.00 96.94 114 LEU A O 1
ATOM 845 N N . ARG A 1 115 ? 2.352 -7.587 -3.566 1.00 95.75 115 ARG A N 1
ATOM 846 C CA . ARG A 1 115 ? 2.462 -8.472 -2.390 1.00 95.75 115 ARG A CA 1
ATOM 847 C C . ARG A 1 115 ? 1.118 -8.798 -1.727 1.00 95.75 115 ARG A C 1
ATOM 849 O O . ARG A 1 115 ? 1.078 -9.612 -0.809 1.00 95.75 115 ARG A O 1
ATOM 856 N N . GLY A 1 116 ? 0.019 -8.186 -2.173 1.00 93.88 116 GLY A N 1
ATOM 857 C CA . GLY A 1 116 ? -1.310 -8.368 -1.580 1.00 93.88 116 GLY A CA 1
ATOM 858 C C . GLY A 1 116 ? -1.507 -7.663 -0.230 1.00 93.88 116 GLY A C 1
ATOM 859 O O . GLY A 1 116 ? -2.471 -7.953 0.477 1.00 93.88 116 GLY A O 1
ATOM 860 N N . GLU A 1 117 ? -0.619 -6.733 0.122 1.00 92.19 117 GLU A N 1
ATOM 861 C CA . GLU A 1 117 ? -0.708 -5.875 1.314 1.00 92.19 117 GLU A CA 1
ATOM 862 C C . GLU A 1 117 ? -1.682 -4.703 1.107 1.00 92.19 117 GLU A C 1
ATOM 864 O O . GLU A 1 117 ? -2.203 -4.140 2.072 1.00 92.19 117 GLU A O 1
ATOM 869 N N . CYS A 1 118 ? -1.947 -4.361 -0.155 1.00 94.56 118 CYS A N 1
ATOM 870 C CA . CYS A 1 118 ? -2.977 -3.429 -0.596 1.00 94.56 118 CYS A CA 1
ATOM 871 C C . CYS A 1 118 ? -3.855 -4.113 -1.653 1.00 94.56 118 CYS A C 1
ATOM 873 O O . CYS A 1 118 ? -3.353 -4.923 -2.428 1.00 94.56 118 CYS A O 1
ATOM 875 N N . PHE A 1 119 ? -5.167 -3.867 -1.658 1.00 95.19 119 PHE A N 1
ATOM 876 C CA . PHE A 1 119 ? -6.116 -4.539 -2.555 1.00 95.19 119 PHE A CA 1
ATOM 877 C C . PHE A 1 119 ? -7.457 -3.792 -2.627 1.00 95.19 119 PHE A C 1
ATOM 879 O O . PHE A 1 119 ? -7.759 -2.960 -1.772 1.00 95.19 119 PHE A O 1
ATOM 886 N N . GLU A 1 120 ? -8.275 -4.119 -3.630 1.00 94.31 120 GLU A N 1
ATOM 887 C CA . GLU A 1 120 ? -9.601 -3.518 -3.830 1.00 94.31 120 GLU A CA 1
ATOM 888 C C . GLU A 1 120 ? -10.505 -3.698 -2.601 1.00 94.31 120 GLU A C 1
ATOM 890 O O . GLU A 1 120 ? -10.596 -4.769 -1.994 1.00 94.31 120 GLU A O 1
ATOM 895 N N . GLY A 1 121 ? -11.187 -2.625 -2.225 1.00 93.12 121 GLY A N 1
ATOM 896 C CA . GLY A 1 121 ? -12.087 -2.541 -1.089 1.00 93.12 121 GLY A CA 1
ATOM 897 C C . GLY A 1 121 ? -11.392 -2.283 0.245 1.00 93.12 121 GLY A C 1
ATOM 898 O O . GLY A 1 121 ? -12.100 -1.992 1.210 1.00 93.12 121 GLY A O 1
ATOM 899 N N . LEU A 1 122 ? -10.054 -2.339 0.329 1.00 94.94 122 LEU A N 1
ATOM 900 C CA . LEU A 1 122 ? -9.313 -2.193 1.592 1.00 94.94 122 LEU A CA 1
ATOM 901 C C . LEU A 1 122 ? -9.676 -0.909 2.351 1.00 94.94 122 LEU A C 1
ATOM 903 O O . LEU A 1 122 ? -9.785 -0.934 3.574 1.00 94.94 122 LEU A O 1
ATOM 907 N N . TYR A 1 123 ? -9.909 0.185 1.627 1.00 94.31 123 TYR A N 1
ATOM 908 C CA . TYR A 1 123 ? -10.258 1.485 2.203 1.00 94.31 123 TYR A CA 1
ATOM 909 C C . TYR A 1 123 ? -11.739 1.846 2.036 1.00 94.31 123 TYR A C 1
ATOM 911 O O . TYR A 1 123 ? -12.123 2.944 2.408 1.00 94.31 123 TYR A O 1
ATOM 919 N N . SER A 1 124 ? -12.572 0.980 1.456 1.00 94.69 124 SER A N 1
ATOM 920 C CA . SER A 1 124 ? -13.995 1.281 1.220 1.00 94.69 124 SER A CA 1
ATOM 921 C C . SER A 1 124 ? -14.791 1.327 2.528 1.00 94.69 124 SER A C 1
ATOM 923 O O . SER A 1 124 ? -14.499 0.563 3.445 1.00 94.69 124 SER A O 1
ATOM 925 N N . CYS A 1 125 ? -15.813 2.175 2.636 1.00 95.88 125 CYS A N 1
ATOM 926 C CA . CYS A 1 125 ? -16.680 2.226 3.819 1.00 95.88 125 CYS A CA 1
ATOM 927 C C . CYS A 1 125 ? -18.065 2.804 3.513 1.00 95.88 125 CYS A C 1
ATOM 929 O O . CYS A 1 125 ? -18.264 3.475 2.500 1.00 95.88 125 CYS A O 1
ATOM 931 N N . THR A 1 126 ? -19.015 2.571 4.421 1.00 97.00 126 THR A N 1
ATOM 932 C CA . THR A 1 126 ? -20.363 3.168 4.383 1.00 97.00 126 THR A CA 1
ATOM 933 C C . THR A 1 126 ? -20.662 4.043 5.597 1.00 97.00 126 THR A C 1
ATOM 935 O O . THR A 1 126 ? -21.479 4.957 5.514 1.00 97.00 126 THR A O 1
ATOM 938 N N . ARG A 1 127 ? -19.989 3.788 6.722 1.00 97.31 127 ARG A N 1
ATOM 939 C CA . ARG A 1 127 ? -20.129 4.524 7.983 1.00 97.31 127 ARG A CA 1
ATOM 940 C C . ARG A 1 127 ? -18.822 4.482 8.773 1.00 97.31 127 ARG A C 1
ATOM 942 O O . ARG A 1 127 ? -18.008 3.586 8.569 1.00 97.31 127 ARG A O 1
ATOM 949 N N . ASP A 1 128 ? -18.637 5.411 9.707 1.00 97.38 128 ASP A N 1
ATOM 950 C CA . ASP A 1 128 ? -17.378 5.564 10.459 1.00 97.38 128 ASP A CA 1
ATOM 951 C C . ASP A 1 128 ? -16.927 4.293 11.178 1.00 97.38 128 ASP A C 1
ATOM 953 O O . ASP A 1 128 ? -15.747 3.961 11.188 1.00 97.38 128 ASP A O 1
ATOM 957 N N . SER A 1 129 ? -17.867 3.525 11.724 1.00 96.31 129 SER A N 1
ATOM 958 C CA . SER A 1 129 ? -17.568 2.267 12.413 1.00 96.31 129 SER A CA 1
ATOM 959 C C . SER A 1 129 ? -17.017 1.169 11.501 1.00 96.31 129 SER A C 1
ATOM 961 O O . SER A 1 129 ? -16.500 0.176 12.006 1.00 96.31 129 SER A O 1
ATOM 963 N N . ASP A 1 130 ? -17.155 1.310 10.180 1.00 97.50 130 ASP A N 1
ATOM 964 C CA . ASP A 1 130 ? -16.530 0.385 9.239 1.00 97.50 130 ASP A CA 1
ATOM 965 C C . ASP A 1 130 ? -15.018 0.604 9.201 1.00 97.50 130 ASP A C 1
ATOM 967 O O . ASP A 1 130 ? -14.300 -0.307 8.807 1.00 97.50 130 ASP A O 1
ATOM 971 N N . CYS A 1 131 ? -14.534 1.776 9.614 1.00 97.75 131 CYS A N 1
ATOM 972 C CA . CYS A 1 131 ? -13.134 2.152 9.562 1.00 97.75 131 CYS A CA 1
ATOM 973 C C . CYS A 1 131 ? -12.444 1.917 10.903 1.00 97.75 131 CYS A C 1
ATOM 975 O O . CYS A 1 131 ? -12.935 2.320 11.957 1.00 97.75 131 CYS A O 1
ATOM 977 N N . ILE A 1 132 ? -11.279 1.284 10.850 1.00 97.31 132 ILE A N 1
ATOM 978 C CA . ILE A 1 132 ? -10.396 1.060 11.997 1.00 97.31 132 ILE A CA 1
ATOM 979 C C . ILE A 1 132 ? -8.957 1.413 11.609 1.00 97.31 132 ILE A C 1
ATOM 981 O O . ILE A 1 132 ? -8.628 1.385 10.419 1.00 97.31 132 ILE A O 1
ATOM 985 N N . PRO A 1 133 ? -8.077 1.701 12.579 1.00 96.00 133 PRO A N 1
ATOM 986 C CA . PRO A 1 133 ? -6.651 1.789 12.324 1.00 96.00 133 PRO A CA 1
ATOM 987 C C . PRO A 1 133 ? -6.138 0.519 11.658 1.00 96.00 133 PRO A C 1
ATOM 989 O O . PRO A 1 133 ? -6.485 -0.587 12.082 1.00 96.00 133 PRO A O 1
ATOM 992 N N . LYS A 1 134 ? -5.303 0.660 10.627 1.00 94.75 134 LYS A N 1
ATOM 993 C CA . LYS A 1 134 ? -4.593 -0.481 10.047 1.00 94.75 134 LYS A CA 1
ATOM 994 C C . LYS A 1 134 ? -3.711 -1.110 11.130 1.00 94.75 134 LYS A C 1
ATOM 996 O O . LYS A 1 134 ? -2.837 -0.412 11.628 1.00 94.75 134 LYS A O 1
ATOM 1001 N N . PRO A 1 135 ? -3.884 -2.387 11.501 1.00 92.38 135 PRO A N 1
ATOM 1002 C CA . PRO A 1 135 ? -3.094 -2.980 12.577 1.00 92.38 135 PRO A CA 1
ATOM 1003 C C . PRO A 1 135 ? -1.583 -2.823 12.346 1.00 92.38 135 PRO A C 1
ATOM 1005 O O . PRO A 1 135 ? -1.060 -3.230 11.309 1.00 92.38 135 PRO A O 1
ATOM 1008 N N . GLY A 1 136 ? -0.895 -2.213 13.312 1.00 88.81 136 GLY A N 1
ATOM 1009 C CA . GLY A 1 136 ? 0.519 -1.845 13.238 1.00 88.81 136 GLY A CA 1
ATOM 1010 C C . GLY A 1 136 ? 0.916 -0.934 14.403 1.00 88.81 136 GLY A C 1
ATOM 1011 O O . GLY A 1 136 ? 0.071 -0.549 15.205 1.00 88.81 136 GLY A O 1
ATOM 1012 N N . CYS A 1 137 ? 2.200 -0.591 14.506 1.00 87.00 137 CYS A N 1
ATOM 1013 C CA . CYS A 1 137 ? 2.723 0.206 15.625 1.00 87.00 137 CYS A CA 1
ATOM 1014 C C . CYS A 1 137 ? 2.283 1.674 15.600 1.00 87.00 137 CYS A C 1
ATOM 1016 O O . CYS A 1 137 ? 1.906 2.234 16.625 1.00 87.00 137 CYS A O 1
ATOM 1018 N N . HIS A 1 138 ? 2.335 2.280 14.414 1.00 88.62 138 HIS A N 1
ATOM 1019 C CA . HIS A 1 138 ? 2.020 3.688 14.171 1.00 88.62 138 HIS A CA 1
ATOM 1020 C C . HIS A 1 138 ? 1.127 3.759 12.932 1.00 88.62 138 HIS A C 1
ATOM 1022 O O . HIS A 1 138 ? 1.607 3.947 11.814 1.00 88.62 138 HIS A O 1
ATOM 1028 N N . PRO A 1 139 ? -0.170 3.463 13.083 1.00 90.69 139 PRO A N 1
ATOM 1029 C CA . PRO A 1 139 ? -1.078 3.343 11.951 1.00 90.69 139 PRO A CA 1
ATOM 1030 C C . PRO A 1 139 ? -1.419 4.715 11.357 1.00 90.69 139 PRO A C 1
ATOM 1032 O O . PRO A 1 139 ? -2.333 5.391 11.809 1.00 90.69 139 PRO A O 1
ATOM 1035 N N . HIS A 1 140 ? -0.721 5.131 10.303 1.00 91.81 140 HIS A N 1
ATOM 1036 C CA . HIS A 1 140 ? -1.088 6.342 9.548 1.00 91.81 140 HIS A CA 1
ATOM 1037 C C . HIS A 1 140 ? -2.263 6.126 8.589 1.00 91.81 140 HIS A C 1
ATOM 1039 O O . HIS A 1 140 ? -2.814 7.085 8.048 1.00 91.81 140 HIS A O 1
ATOM 1045 N N . GLU A 1 141 ? -2.659 4.871 8.396 1.00 92.25 141 GLU A N 1
ATOM 1046 C CA . GLU A 1 141 ? -3.730 4.461 7.502 1.00 92.25 141 GLU A CA 1
ATOM 1047 C C . GLU A 1 141 ? -4.914 3.894 8.292 1.00 92.25 141 GLU A C 1
ATOM 1049 O O . GLU A 1 141 ? -4.740 3.164 9.270 1.00 92.25 141 GLU A O 1
ATOM 1054 N N . CYS A 1 142 ? -6.123 4.169 7.807 1.00 95.50 142 CYS A N 1
ATOM 1055 C CA . CYS A 1 142 ? -7.356 3.548 8.279 1.00 95.50 142 CYS A CA 1
ATOM 1056 C C . CYS A 1 142 ? -7.873 2.580 7.217 1.00 95.50 142 CYS A C 1
ATOM 1058 O O . CYS A 1 142 ? -7.908 2.930 6.041 1.00 95.50 142 CYS A O 1
ATOM 1060 N N . ILE A 1 143 ? -8.304 1.388 7.618 1.00 96.25 143 ILE A N 1
ATOM 1061 C CA . ILE A 1 143 ? -8.803 0.335 6.725 1.00 96.25 143 ILE A CA 1
ATOM 1062 C C . ILE A 1 143 ? -10.239 -0.036 7.075 1.00 96.25 143 ILE A C 1
ATOM 1064 O O . ILE A 1 143 ? -10.711 0.218 8.184 1.00 96.25 143 ILE A O 1
ATOM 1068 N N . ASN A 1 144 ? -10.914 -0.715 6.154 1.00 96.81 144 ASN A N 1
ATOM 1069 C CA . ASN A 1 144 ? -12.177 -1.364 6.450 1.00 96.81 144 ASN A CA 1
ATOM 1070 C C . ASN A 1 144 ? -11.957 -2.524 7.440 1.00 96.81 144 ASN A C 1
ATOM 1072 O O . ASN A 1 144 ? -11.176 -3.448 7.192 1.00 96.81 144 ASN A O 1
ATOM 1076 N N . SER A 1 145 ? -12.695 -2.494 8.545 1.00 96.75 145 SER A N 1
ATOM 1077 C CA . SER A 1 145 ? -12.710 -3.469 9.638 1.00 96.75 145 SER A CA 1
ATOM 1078 C C . SER A 1 145 ? -12.932 -4.910 9.185 1.00 96.75 145 SER A C 1
ATOM 1080 O O . SER A 1 145 ? -12.378 -5.827 9.795 1.00 96.75 145 SER A O 1
ATOM 1082 N N . LYS A 1 146 ? -13.635 -5.129 8.067 1.00 96.75 146 LYS A N 1
ATOM 1083 C CA . LYS A 1 146 ? -13.778 -6.444 7.420 1.00 96.75 146 LYS A CA 1
ATOM 1084 C C . LYS A 1 146 ? -12.428 -7.114 7.150 1.00 96.75 146 LYS A C 1
ATOM 1086 O O . LYS A 1 146 ? -12.336 -8.340 7.159 1.00 96.75 146 LYS A O 1
ATOM 1091 N N . TYR A 1 147 ? -11.384 -6.325 6.908 1.00 95.69 147 TYR A N 1
ATOM 1092 C CA . TYR A 1 147 ? -10.050 -6.816 6.578 1.00 95.69 147 TYR A CA 1
ATOM 1093 C C . TYR A 1 147 ? -9.072 -6.797 7.751 1.00 95.69 147 TYR A C 1
ATOM 1095 O O . TYR A 1 147 ? -7.906 -7.119 7.541 1.00 95.69 147 TYR A O 1
ATOM 1103 N N . ASN A 1 148 ? -9.527 -6.499 8.975 1.00 93.69 148 ASN A N 1
ATOM 1104 C CA . ASN A 1 148 ? -8.689 -6.484 10.179 1.00 93.69 148 ASN A CA 1
ATOM 1105 C C . ASN A 1 148 ? -7.813 -7.744 10.295 1.00 93.69 148 ASN A C 1
ATOM 1107 O O . ASN A 1 148 ? -6.603 -7.673 10.472 1.00 93.69 148 ASN A O 1
ATOM 1111 N N . VAL A 1 149 ? -8.424 -8.910 10.072 1.00 92.69 149 VAL A N 1
ATOM 1112 C CA . VAL A 1 149 ? -7.783 -10.230 10.190 1.00 92.69 149 VAL A CA 1
ATOM 1113 C C . VAL A 1 149 ? -6.648 -10.484 9.191 1.00 92.69 149 VAL A C 1
ATOM 1115 O O . VAL A 1 149 ? -5.904 -11.449 9.354 1.00 92.69 149 VAL A O 1
ATOM 1118 N N . LYS A 1 150 ? -6.508 -9.659 8.144 1.00 92.94 150 LYS A N 1
ATOM 1119 C CA . LYS A 1 150 ? -5.414 -9.781 7.170 1.00 92.94 150 LYS A CA 1
ATOM 1120 C C . LYS A 1 150 ? -4.106 -9.167 7.660 1.00 92.94 150 LYS A C 1
ATOM 1122 O O . LYS A 1 150 ? -3.061 -9.458 7.086 1.00 92.94 150 LYS A O 1
ATOM 1127 N N . PHE A 1 151 ? -4.155 -8.339 8.698 1.00 91.06 151 PHE A N 1
ATOM 1128 C CA . PHE A 1 151 ? -2.993 -7.637 9.218 1.00 91.06 151 PHE A CA 1
ATOM 1129 C C . PHE A 1 151 ? -2.631 -8.196 10.589 1.00 91.06 151 PHE A C 1
ATOM 1131 O O . PHE A 1 151 ? -3.493 -8.465 11.423 1.00 91.06 151 PHE A O 1
ATOM 1138 N N . LYS A 1 152 ? -1.333 -8.390 10.815 1.00 86.75 152 LYS A N 1
ATOM 1139 C CA . LYS A 1 152 ? -0.802 -8.834 12.101 1.00 86.75 152 LYS A CA 1
ATOM 1140 C C . LYS A 1 152 ? -0.033 -7.687 12.725 1.00 86.75 152 LYS A C 1
ATOM 1142 O O . LYS A 1 152 ? 0.844 -7.114 12.085 1.00 86.75 152 LYS A O 1
ATOM 1147 N N . MET A 1 153 ? -0.362 -7.378 13.973 1.00 82.44 153 MET A N 1
ATOM 1148 C CA . MET A 1 153 ? 0.434 -6.455 14.767 1.00 82.44 153 MET A CA 1
ATOM 1149 C C . MET A 1 153 ? 1.777 -7.127 15.094 1.00 82.44 153 MET A C 1
ATOM 1151 O O . MET A 1 153 ? 1.773 -8.297 15.490 1.00 82.44 153 MET A O 1
ATOM 1155 N N . PRO A 1 154 ? 2.917 -6.445 14.899 1.00 83.25 154 PRO A N 1
ATOM 1156 C CA . PRO A 1 154 ? 4.208 -6.976 15.317 1.00 83.25 154 PRO A CA 1
ATOM 1157 C C . PRO A 1 154 ? 4.266 -7.111 16.846 1.00 83.25 154 PRO A C 1
ATOM 1159 O O . PRO A 1 154 ? 3.593 -6.382 17.571 1.00 83.25 154 PRO A O 1
ATOM 1162 N N . GLU A 1 155 ? 5.079 -8.050 17.329 1.00 82.62 155 GLU A N 1
ATOM 1163 C CA . GLU A 1 155 ? 5.224 -8.357 18.761 1.00 82.62 155 GLU A CA 1
ATOM 1164 C C . GLU A 1 155 ? 5.843 -7.199 19.559 1.00 82.62 155 GLU A C 1
ATOM 1166 O O . GLU A 1 155 ? 5.539 -7.014 20.735 1.00 82.62 155 GLU A O 1
ATOM 1171 N N . ALA A 1 156 ? 6.672 -6.385 18.904 1.00 81.94 156 ALA A N 1
ATOM 1172 C CA . ALA A 1 156 ? 7.295 -5.212 19.491 1.00 81.94 156 ALA A CA 1
ATOM 1173 C C . ALA A 1 156 ? 7.174 -4.003 18.561 1.00 81.94 156 ALA A C 1
ATOM 1175 O O . ALA A 1 156 ? 7.264 -4.120 17.337 1.00 81.94 156 ALA A O 1
ATOM 1176 N N . CYS A 1 157 ? 7.025 -2.831 19.175 1.00 80.94 157 CYS A N 1
ATOM 1177 C CA . CYS A 1 157 ? 7.006 -1.540 18.507 1.00 80.94 157 CYS A CA 1
ATOM 1178 C C . CYS A 1 157 ? 8.127 -0.662 19.056 1.00 80.94 157 CYS A C 1
ATOM 1180 O O . CYS A 1 157 ? 8.296 -0.549 20.270 1.00 80.94 157 CYS A O 1
ATOM 1182 N N . THR A 1 158 ? 8.885 -0.015 18.174 1.00 75.31 158 THR A N 1
ATOM 1183 C CA . THR A 1 158 ? 9.791 1.067 18.571 1.00 75.31 158 THR A CA 1
ATOM 1184 C C . THR A 1 158 ? 8.930 2.248 19.014 1.00 75.31 158 THR A C 1
ATOM 1186 O O . THR A 1 158 ? 8.238 2.827 18.187 1.00 75.31 158 THR A O 1
ATOM 1189 N N . LEU A 1 159 ? 8.914 2.555 20.314 1.00 65.56 159 LEU A N 1
ATOM 1190 C CA . LEU A 1 159 ? 8.012 3.521 20.960 1.00 65.56 159 LEU A CA 1
ATOM 1191 C C . LEU A 1 159 ? 8.273 4.977 20.534 1.00 65.56 159 LEU A C 1
ATOM 1193 O O . LEU A 1 159 ? 8.756 5.786 21.323 1.00 65.56 159 LEU A O 1
ATOM 1197 N N . MET A 1 160 ? 7.931 5.335 19.301 1.00 75.19 160 MET A N 1
ATOM 1198 C CA . MET A 1 160 ? 7.923 6.724 18.857 1.00 75.19 160 MET A CA 1
ATOM 1199 C C . MET A 1 160 ? 6.476 7.171 18.690 1.00 75.19 160 MET A C 1
ATOM 1201 O O . MET A 1 160 ? 5.817 6.811 17.724 1.00 75.19 160 MET A O 1
ATOM 1205 N N . PHE A 1 161 ? 5.943 7.911 19.661 1.00 78.44 161 PHE A N 1
ATOM 1206 C CA . PHE A 1 161 ? 4.598 8.465 19.530 1.00 78.44 161 PHE A CA 1
ATOM 1207 C C . PHE A 1 161 ? 4.530 9.391 18.310 1.00 78.44 161 PHE A C 1
ATOM 1209 O O . PHE A 1 161 ? 5.316 10.334 18.210 1.00 78.44 161 PHE A O 1
ATOM 1216 N N . ASP A 1 162 ? 3.585 9.125 17.409 1.00 84.81 162 ASP A N 1
ATOM 1217 C CA . ASP A 1 162 ? 3.349 9.941 16.225 1.00 84.81 162 ASP A CA 1
ATOM 1218 C C . ASP A 1 162 ? 1.931 10.514 16.263 1.00 84.81 162 ASP A C 1
ATOM 1220 O O . ASP A 1 162 ? 0.934 9.802 16.167 1.00 84.81 162 ASP A O 1
ATOM 1224 N N . CYS A 1 163 ? 1.851 11.834 16.379 1.00 84.25 163 CYS A N 1
ATOM 1225 C CA . CYS A 1 163 ? 0.609 12.597 16.394 1.00 84.25 163 CYS A CA 1
ATOM 1226 C C . CYS A 1 163 ? -0.276 12.426 15.164 1.00 84.25 163 CYS A C 1
ATOM 1228 O O . CYS A 1 163 ? -1.483 12.648 15.245 1.00 84.25 163 CYS A O 1
ATOM 1230 N N . SER A 1 164 ? 0.321 12.082 14.027 1.00 90.19 164 SER A N 1
ATOM 1231 C CA . SER A 1 164 ? -0.394 11.854 12.779 1.00 90.19 164 SER A CA 1
ATOM 1232 C C . SER A 1 164 ? -0.895 10.414 12.647 1.00 90.19 164 SER A C 1
ATOM 1234 O O . SER A 1 164 ? -1.575 10.108 11.666 1.00 90.19 164 SER A O 1
ATOM 1236 N N . ALA A 1 165 ? -0.587 9.524 13.595 1.00 91.12 165 ALA A N 1
ATOM 1237 C CA . ALA A 1 165 ? -1.107 8.162 13.611 1.00 91.12 165 ALA A CA 1
ATOM 1238 C C . ALA A 1 165 ? -2.533 8.098 14.197 1.00 91.12 165 ALA A C 1
ATOM 1240 O O . ALA A 1 165 ? -2.919 8.867 15.080 1.00 91.12 165 ALA A O 1
ATOM 1241 N N . ALA A 1 166 ? -3.326 7.154 13.698 1.00 94.06 166 ALA A N 1
ATOM 1242 C CA . ALA A 1 166 ? -4.671 6.833 14.156 1.00 94.06 166 ALA A CA 1
ATOM 1243 C C . ALA A 1 166 ? -4.622 5.700 15.189 1.00 94.06 166 ALA A C 1
ATOM 1245 O O . ALA A 1 166 ? -4.793 4.538 14.847 1.00 94.06 166 ALA A O 1
ATOM 1246 N N . TYR A 1 167 ? -4.373 5.986 16.462 1.00 91.06 167 TYR A N 1
ATOM 1247 C CA . TYR A 1 167 ? -4.250 4.929 17.477 1.00 91.06 167 TYR A CA 1
ATOM 1248 C C . TYR A 1 167 ? -5.587 4.297 17.875 1.00 91.06 167 TYR A C 1
ATOM 1250 O O . TYR A 1 167 ? -5.621 3.174 18.383 1.00 91.06 167 TYR A O 1
ATOM 1258 N N . LYS A 1 168 ? -6.694 5.013 17.675 1.00 93.50 168 LYS A N 1
ATOM 1259 C CA . LYS A 1 168 ? -8.034 4.605 18.104 1.00 93.50 168 LYS A CA 1
ATOM 1260 C C . LYS A 1 168 ? -8.978 4.537 16.914 1.00 93.50 168 LYS A C 1
ATOM 1262 O O . LYS A 1 168 ? -8.825 5.250 15.930 1.00 93.50 168 LYS A O 1
ATOM 1267 N N . GLN A 1 169 ? -10.037 3.739 17.041 1.00 95.00 169 GLN A N 1
ATOM 1268 C CA . GLN A 1 169 ? -11.110 3.710 16.043 1.00 95.00 169 GLN A CA 1
ATOM 1269 C C . GLN A 1 169 ? -11.725 5.095 15.807 1.00 95.00 169 GLN A C 1
ATOM 1271 O O . GLN A 1 169 ? -12.035 5.444 14.674 1.00 95.00 169 GLN A O 1
ATOM 1276 N N . SER A 1 170 ? -11.827 5.909 16.860 1.00 94.62 170 SER A N 1
ATOM 1277 C CA . SER A 1 170 ? -12.297 7.291 16.776 1.00 94.62 170 SER A CA 1
ATOM 1278 C C . SER A 1 170 ? -11.414 8.202 15.928 1.00 94.62 170 SER A C 1
ATOM 1280 O O . SER A 1 170 ? -11.871 9.288 15.591 1.00 94.62 170 SER A O 1
ATOM 1282 N N . ASP A 1 171 ? -10.183 7.811 15.599 1.00 95.44 171 ASP A N 1
ATOM 1283 C CA . ASP A 1 171 ? -9.259 8.597 14.773 1.00 95.44 171 ASP A CA 1
ATOM 1284 C C . ASP A 1 171 ? -9.488 8.343 13.274 1.00 95.44 171 ASP A C 1
ATOM 1286 O O . ASP A 1 171 ? -9.023 9.100 12.423 1.00 95.44 171 ASP A O 1
ATOM 1290 N N . CYS A 1 172 ? -10.274 7.315 12.948 1.00 97.12 172 CYS A N 1
ATOM 1291 C CA . CYS A 1 172 ? -10.703 6.986 11.600 1.00 97.12 172 CYS A CA 1
ATOM 1292 C C . CYS A 1 172 ? -12.130 7.485 11.338 1.00 97.12 172 CYS A C 1
ATOM 1294 O O . CYS A 1 172 ? -12.963 7.544 12.243 1.00 97.12 172 CYS A O 1
ATOM 1296 N N . ALA A 1 173 ? -12.420 7.846 10.090 1.00 97.44 173 ALA A N 1
ATOM 1297 C CA . ALA A 1 173 ? -13.763 8.212 9.645 1.00 97.44 173 ALA A CA 1
ATOM 1298 C C . ALA A 1 173 ? -14.012 7.759 8.206 1.00 97.44 173 ALA A C 1
ATOM 1300 O O . ALA A 1 173 ? -13.070 7.578 7.430 1.00 97.44 173 ALA A O 1
ATOM 1301 N N . CYS A 1 174 ? -15.284 7.602 7.855 1.00 97.12 174 CYS A N 1
ATOM 1302 C CA . CYS A 1 174 ? -15.712 7.321 6.499 1.00 97.12 174 CYS A CA 1
ATOM 1303 C C . CYS A 1 174 ? -16.043 8.628 5.777 1.00 97.12 174 CYS A C 1
ATOM 1305 O O . CYS A 1 174 ? -17.108 9.213 5.969 1.00 97.12 174 CYS A O 1
ATOM 1307 N N . ILE A 1 175 ? -15.131 9.093 4.927 1.00 95.44 175 ILE A N 1
ATOM 1308 C CA . ILE A 1 175 ? -15.278 10.341 4.173 1.00 95.44 175 ILE A CA 1
ATOM 1309 C C . ILE A 1 175 ? -15.259 9.996 2.689 1.00 95.44 175 ILE A C 1
ATOM 1311 O O . ILE A 1 175 ? -14.325 9.360 2.208 1.00 95.44 175 ILE A O 1
ATOM 1315 N N . ASN A 1 176 ? -16.295 10.403 1.951 1.00 94.19 176 ASN A N 1
ATOM 1316 C CA . ASN A 1 176 ? -16.450 10.086 0.524 1.00 94.19 176 ASN A CA 1
ATOM 1317 C C . ASN A 1 176 ? -16.343 8.575 0.229 1.00 94.19 176 ASN A C 1
ATOM 1319 O O . ASN A 1 176 ? -15.673 8.172 -0.717 1.00 94.19 176 ASN A O 1
ATOM 1323 N N . GLN A 1 177 ? -16.986 7.744 1.062 1.00 94.31 177 GLN A N 1
ATOM 1324 C CA . GLN A 1 177 ? -16.960 6.271 0.978 1.00 94.31 177 GLN A CA 1
ATOM 1325 C C . GLN A 1 177 ? -15.557 5.653 1.127 1.00 94.31 177 GLN A C 1
ATOM 1327 O O . GLN A 1 177 ? -15.334 4.495 0.760 1.00 94.31 177 GLN A O 1
ATOM 1332 N N . ARG A 1 178 ? -14.612 6.409 1.700 1.00 93.94 178 ARG A N 1
ATOM 1333 C CA . ARG A 1 178 ? -13.245 5.973 1.969 1.00 93.94 178 ARG A CA 1
ATOM 1334 C C . ARG A 1 178 ? -12.879 6.153 3.442 1.00 93.94 178 ARG A C 1
ATOM 1336 O O . ARG A 1 178 ? -13.176 7.183 4.041 1.00 93.94 178 ARG A O 1
ATOM 1343 N N . CYS A 1 179 ? -12.193 5.172 4.016 1.00 95.94 179 CYS A N 1
ATOM 1344 C CA . CYS A 1 179 ? -11.601 5.273 5.339 1.00 95.94 179 CYS A CA 1
ATOM 1345 C C . CYS A 1 179 ? -10.428 6.251 5.321 1.00 95.94 179 CYS A C 1
ATOM 1347 O O . CYS A 1 179 ? -9.464 6.081 4.570 1.00 95.94 179 CYS A O 1
ATOM 1349 N N . VAL A 1 180 ? -10.520 7.276 6.162 1.00 94.81 180 VAL A N 1
ATOM 1350 C CA . VAL A 1 180 ? -9.549 8.363 6.271 1.00 94.81 180 VAL A CA 1
ATOM 1351 C C . VAL A 1 180 ? -9.089 8.485 7.719 1.00 94.81 180 VAL A C 1
ATOM 1353 O O . VAL A 1 180 ? -9.898 8.426 8.644 1.00 94.81 180 VAL A O 1
ATOM 1356 N N . ASN A 1 181 ? -7.783 8.670 7.898 1.00 95.06 181 ASN A N 1
ATOM 1357 C CA . ASN A 1 181 ? -7.178 9.043 9.170 1.00 95.06 181 ASN A CA 1
ATOM 1358 C C . ASN A 1 181 ? -7.345 10.555 9.389 1.00 95.06 181 ASN A C 1
ATOM 1360 O O . ASN A 1 181 ? -6.834 11.359 8.606 1.00 95.06 181 ASN A O 1
ATOM 1364 N N . LYS A 1 182 ? -8.050 10.940 10.455 1.00 94.00 182 LYS A N 1
ATOM 1365 C CA . LYS A 1 182 ? -8.348 12.343 10.787 1.00 94.00 182 LYS A CA 1
ATOM 1366 C C . LYS A 1 182 ? -7.153 13.111 11.349 1.00 94.00 182 LYS A C 1
ATOM 1368 O O . LYS A 1 182 ? -7.189 14.337 11.376 1.00 94.00 182 LYS A O 1
ATOM 1373 N N . ASN A 1 183 ? -6.108 12.409 11.776 1.00 91.62 183 ASN A N 1
ATOM 1374 C CA . ASN A 1 183 ? -4.930 13.010 12.392 1.00 91.62 183 ASN A CA 1
ATOM 1375 C C . ASN A 1 183 ? -3.864 13.427 11.364 1.00 91.62 183 ASN A C 1
ATOM 1377 O O . ASN A 1 183 ? -2.878 14.067 11.730 1.00 91.62 183 ASN A O 1
ATOM 1381 N N . LEU A 1 184 ? -4.040 13.099 10.076 1.00 87.38 184 LEU A N 1
ATOM 1382 C CA . LEU A 1 184 ? -3.091 13.470 9.023 1.00 87.38 184 LEU A CA 1
ATOM 1383 C C . LEU A 1 184 ? -2.903 14.995 8.962 1.00 87.38 184 LEU A C 1
ATOM 1385 O O . LEU A 1 184 ? -3.848 15.743 8.729 1.00 87.38 184 LEU A O 1
ATOM 1389 N N . GLY A 1 185 ? -1.661 15.449 9.157 1.00 76.00 185 GLY A N 1
ATOM 1390 C CA . GLY A 1 185 ? -1.303 16.872 9.177 1.00 76.00 185 GLY A CA 1
ATOM 1391 C C . GLY A 1 185 ? -1.234 17.491 10.577 1.00 76.00 185 GLY A C 1
ATOM 1392 O O . GLY A 1 185 ? -0.811 18.642 10.705 1.00 76.00 185 GLY A O 1
ATOM 1393 N N . ASN A 1 186 ? -1.568 16.737 11.630 1.00 72.19 186 ASN A N 1
ATOM 1394 C CA . ASN A 1 186 ? -1.407 17.175 13.012 1.00 72.19 186 ASN A CA 1
ATOM 1395 C C . ASN A 1 186 ? 0.070 17.081 13.441 1.00 72.19 186 ASN A C 1
ATOM 1397 O O . ASN A 1 186 ? 0.526 16.067 13.969 1.00 72.19 186 ASN A O 1
ATOM 1401 N N . ARG A 1 187 ? 0.845 18.143 13.184 1.00 62.88 187 ARG A N 1
ATOM 1402 C CA . ARG A 1 187 ? 2.283 18.225 13.523 1.00 62.88 187 ARG A CA 1
ATOM 1403 C C . ARG A 1 187 ? 2.567 18.610 14.982 1.00 62.88 187 ARG A C 1
ATOM 1405 O O . ARG A 1 187 ? 3.720 18.860 15.320 1.00 62.88 187 ARG A O 1
ATOM 1412 N N . GLY A 1 188 ? 1.551 18.698 15.839 1.00 57.59 188 GLY A N 1
ATOM 1413 C CA . GLY A 1 188 ? 1.731 19.239 17.183 1.00 57.59 188 GLY A CA 1
ATOM 1414 C C . GLY A 1 188 ? 0.601 18.910 18.140 1.00 57.59 188 GLY A C 1
ATOM 1415 O O . GLY A 1 188 ? -0.046 19.825 18.642 1.00 57.59 188 GLY A O 1
ATOM 1416 N N . CYS A 1 189 ? 0.397 17.631 18.469 1.00 59.25 189 CYS A N 1
ATOM 1417 C CA . CYS A 1 189 ? -0.241 17.349 19.753 1.00 59.25 189 CYS A CA 1
ATOM 1418 C C . CYS A 1 189 ? 0.725 17.820 20.837 1.00 59.25 189 CYS A C 1
ATOM 1420 O O . CYS A 1 189 ? 1.787 17.232 21.049 1.00 59.25 189 CYS A O 1
ATOM 1422 N N . THR A 1 190 ? 0.367 18.890 21.531 1.00 51.84 190 THR A N 1
ATOM 1423 C CA . THR A 1 190 ? 0.932 19.145 22.846 1.00 51.84 190 THR A CA 1
ATOM 1424 C C . THR A 1 190 ? 0.530 17.966 23.724 1.00 51.84 190 THR A C 1
ATOM 1426 O O . THR A 1 190 ? -0.647 17.606 23.773 1.00 51.84 190 THR A O 1
ATOM 1429 N N . GLN A 1 191 ? 1.494 17.323 24.384 1.00 49.53 191 GLN A N 1
ATOM 1430 C CA . GLN A 1 191 ? 1.201 16.415 25.490 1.00 49.53 191 GLN A CA 1
ATOM 1431 C C . GLN A 1 191 ? 0.445 17.206 26.561 1.00 49.53 191 GLN A C 1
ATOM 1433 O O . GLN A 1 191 ? 1.048 17.824 27.429 1.00 49.53 191 GLN A O 1
ATOM 1438 N N . THR A 1 192 ? -0.876 17.242 26.482 1.00 53.00 192 THR A N 1
ATOM 1439 C CA . THR A 1 192 ? -1.727 17.748 27.554 1.00 53.00 192 THR A CA 1
ATOM 1440 C C . THR A 1 192 ? -2.959 16.870 27.629 1.00 53.00 192 THR A C 1
ATOM 1442 O O . THR A 1 192 ? -4.000 17.175 27.055 1.00 53.00 192 THR A O 1
ATOM 1445 N N . ALA A 1 193 ? -2.795 15.755 28.331 1.00 37.47 193 ALA A N 1
ATOM 1446 C CA . ALA A 1 193 ? -3.827 15.156 29.159 1.00 37.47 193 ALA A CA 1
ATOM 1447 C C . ALA A 1 193 ? -3.101 14.397 30.281 1.00 37.47 193 ALA A C 1
ATOM 1449 O O . ALA A 1 193 ? -2.734 13.243 30.117 1.00 37.47 193 ALA A O 1
ATOM 1450 N N . GLU A 1 194 ? -2.757 15.161 31.319 1.00 36.38 194 GLU A N 1
ATOM 1451 C CA . GLU A 1 194 ? -2.790 14.809 32.745 1.00 36.38 194 GLU A CA 1
ATOM 1452 C C . GLU A 1 194 ? -2.474 13.358 33.181 1.00 36.38 194 GLU A C 1
ATOM 1454 O O . GLU A 1 194 ? -3.224 12.436 32.878 1.00 36.38 194 GLU A O 1
ATOM 1459 N N . GLN A 1 195 ? -1.472 13.278 34.077 1.00 36.28 195 GLN A N 1
ATOM 1460 C CA . GLN A 1 195 ? -1.141 12.218 35.055 1.00 36.28 195 GLN A CA 1
ATOM 1461 C C . GLN A 1 195 ? -0.265 11.047 34.594 1.00 36.28 195 GLN A C 1
ATOM 1463 O O . GLN A 1 195 ? -0.708 10.199 33.794 1.00 36.28 195 GLN A O 1
#

Foldseek 3Di:
DVVVVVVVVVVVVVVVVPPPPPPDPPPFLDADPLSEGVVVQWDQQPCVRDTDRCVVDNSDPDDDPPPPPVPPDPLQVVLVVQVWDWDWDADPVRDIWIWTQHPQRFIDGSVCVVVVVGDPQQFFADWLLQWWFQAEQFGLFIGGPVCNVVGDYDPDDPPDDDQSGDPGSVQWTQDPRGIHGVSHPVPDDDPDDDD

Radius of gyration: 33.07 Å; chains: 1; bounding box: 74×88×70 Å

Sequence (195 aa):
MRMMKAYLLLVLIALALLASGCTAPIIGGQKDEHGCLIAAGYSWCDAKQKCIRFFEENCTENASATNTAQMANPASVYCLNKGGTLKIVTAEDGSQSGICTLKDGTICDEWAFLRGECFEGLYSCTRDSDCIPKPGCHPHECINSKYNVKFKMPEACTLMFDCSAAYKQSDCACINQRCVNKNLGNRGCTQTAEQ